Protein AF-A0A3R9VFM3-F1 (afdb_monomer_lite)

Sequence (298 aa):
MLRTRRTLRTATYTFAGTVAAAASLAAGPASAAEPLPSHWCYVNGVEARPGQEVRGTAGNDTIVCENDVENAIIWGGGGDDNIRVKGMLIDSQVLGGEGNDTLQVNNLAPRNGNASVRGGAGNDTIITALVMGTADHGATVYGDHGDDMITTGSVLGEPGEYQRGGGQVFGNDGKDTIRTGNVDLGGRILGGSEHDIIEPKSVGAESAGIVQGGPGNDTVRGQNDSLLVIGPGYAQVDGGLGTNACKLRHFSTGERVRSSVANCALPPATTPSTTTPPAAAQPPAAQPAEPAAPPAEN

Foldseek 3Di:
DDDDDDDDDDDDDDDPDDDDPPPPPPPDPPPDDDPFWDWFKDKQNHTADGHQEAEADQEEIEMETPEETENHEYEDAHYAYEHAYPYEDELYEYEDEHYAYEAHHEEHHYDPEEYEYEDYAEAYEHEYAYFFKEQDYGREYEPAHEAYEAEYEEFEYAHHPPNHIGGEYEDAHYAYEHEYEEFENRGEYEDHAEEYEHAYQEAHQPAGGEYEDEHYAYEAAHPPRHAYEYHQYQYEHEPYPDNYAYRYDYPDDPPDDNYDYYNHDYDPPPPPPPPPPPPDPDDDDDDDDDDDDDDDDD

pLDDT: mean 83.3, std 20.65, range [33.31, 98.94]

Secondary structure (DSSP, 8-state):
-------------------------------PPPPP-B--EEETTEEPPSSSEEE--SS--EEEE-S-EES-EEEEEESS-EEEE-S-EES-EEEEEES--EEEEEEE--SSS-EEEEEEES--EEEEEEEE--SSSEEEEEEEESS-EEEEEEEE----TTS--EEEEEEEES--EEEEEEEETTEEEEEEEB--EEEEEEESSSSEEEEEEEEB--EEEBTTTBPEEE-SSEEEEEEEES--EEEEEE---TT----EEES-BPPP------------PPPPPPPPPPPPPPPPP-

Radius of gyration: 38.19 Å; chains: 1; bounding box: 123×122×130 Å

Structure (mmCIF, N/CA/C/O backbone):
data_AF-A0A3R9VFM3-F1
#
_entry.id   AF-A0A3R9VFM3-F1
#
loop_
_atom_site.group_PDB
_atom_site.id
_atom_site.type_symbol
_atom_site.label_atom_id
_atom_site.label_alt_id
_atom_site.label_comp_id
_atom_site.label_asym_id
_atom_site.label_entity_id
_atom_site.label_seq_id
_atom_site.pdbx_PDB_ins_code
_atom_site.Cartn_x
_atom_site.Cartn_y
_atom_site.Cartn_z
_atom_site.occupancy
_atom_site.B_iso_or_equiv
_atom_site.auth_seq_id
_atom_site.auth_comp_id
_atom_site.auth_asym_id
_atom_site.auth_atom_id
_atom_site.pdbx_PDB_model_num
ATOM 1 N N . MET A 1 1 ? 96.697 54.828 -49.082 1.00 37.06 1 MET A N 1
ATOM 2 C CA . MET A 1 1 ? 96.458 56.193 -48.566 1.00 37.06 1 MET A CA 1
ATOM 3 C C . MET A 1 1 ? 95.273 56.164 -47.615 1.00 37.06 1 MET A C 1
ATOM 5 O O . MET A 1 1 ? 94.299 55.500 -47.915 1.00 37.06 1 MET A O 1
ATOM 9 N N . LEU A 1 2 ? 95.414 56.899 -46.511 1.00 37.97 2 LEU A N 1
ATOM 10 C CA . LEU A 1 2 ? 94.382 57.486 -45.646 1.00 37.97 2 LEU A CA 1
ATOM 11 C C . LEU A 1 2 ? 93.350 56.608 -44.906 1.00 37.97 2 LEU A C 1
ATOM 13 O O . LEU A 1 2 ? 92.437 56.016 -45.464 1.00 37.97 2 LEU A O 1
ATOM 17 N N . ARG A 1 3 ? 93.481 56.711 -43.576 1.00 43.59 3 ARG A N 1
ATOM 18 C CA . ARG A 1 3 ? 92.468 56.574 -42.524 1.00 43.59 3 ARG A CA 1
ATOM 19 C C . ARG A 1 3 ? 91.146 57.276 -42.861 1.00 43.59 3 ARG A C 1
ATOM 21 O O . ARG A 1 3 ? 91.176 58.439 -43.257 1.00 43.59 3 ARG A O 1
ATOM 28 N N . THR A 1 4 ? 90.048 56.707 -42.363 1.00 44.03 4 THR A N 1
ATOM 29 C CA . THR A 1 4 ? 88.951 57.514 -41.805 1.00 44.03 4 THR A CA 1
ATOM 30 C C . THR A 1 4 ? 88.340 56.840 -40.578 1.00 44.03 4 THR A C 1
ATOM 32 O O . THR A 1 4 ? 88.202 55.625 -40.498 1.00 44.03 4 THR A O 1
ATOM 35 N N . ARG A 1 5 ? 88.093 57.677 -39.568 1.00 47.41 5 ARG A N 1
ATOM 36 C CA . ARG A 1 5 ? 87.633 57.372 -38.208 1.00 47.41 5 ARG A CA 1
ATOM 37 C C . ARG A 1 5 ? 86.096 57.326 -38.125 1.00 47.41 5 ARG A C 1
ATOM 39 O O . ARG A 1 5 ? 85.445 57.933 -38.966 1.00 47.41 5 ARG A O 1
ATOM 46 N N . ARG A 1 6 ? 85.626 56.865 -36.947 1.00 44.31 6 ARG A N 1
ATOM 47 C CA . ARG A 1 6 ? 84.326 57.124 -36.266 1.00 44.31 6 ARG A CA 1
ATOM 48 C C . ARG A 1 6 ? 83.173 56.232 -36.763 1.00 44.31 6 ARG A C 1
ATOM 50 O O . ARG A 1 6 ? 83.078 55.977 -37.946 1.00 44.31 6 ARG A O 1
ATOM 57 N N . THR A 1 7 ? 82.285 55.681 -35.929 1.00 42.25 7 THR A N 1
ATOM 58 C CA . THR A 1 7 ? 81.788 56.099 -34.602 1.00 42.25 7 THR A CA 1
ATOM 59 C C . THR A 1 7 ? 81.018 54.931 -33.963 1.00 42.25 7 THR A C 1
ATOM 61 O O . THR A 1 7 ? 80.241 54.282 -34.652 1.00 42.25 7 THR A O 1
ATOM 64 N N . LEU A 1 8 ? 81.175 54.703 -32.655 1.00 45.28 8 LEU A N 1
ATOM 65 C CA . LEU A 1 8 ? 80.257 53.890 -31.843 1.00 45.28 8 LEU A CA 1
ATOM 66 C C . LEU A 1 8 ? 79.057 54.748 -31.426 1.00 45.28 8 LEU A C 1
ATOM 68 O O . LEU A 1 8 ? 79.278 55.782 -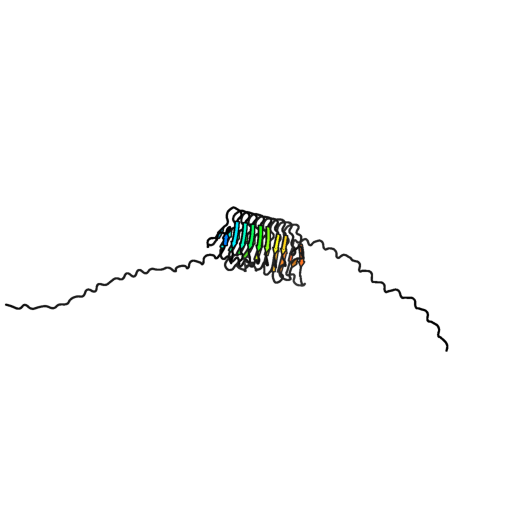30.796 1.00 45.28 8 LEU A O 1
ATOM 72 N N . ARG A 1 9 ? 77.824 54.291 -31.691 1.00 40.72 9 ARG A N 1
ATOM 73 C CA . ARG A 1 9 ? 76.622 54.631 -30.908 1.00 40.72 9 ARG A CA 1
ATOM 74 C C . ARG A 1 9 ? 75.605 53.479 -30.932 1.00 40.72 9 ARG A C 1
ATOM 76 O O . ARG A 1 9 ? 75.034 53.172 -31.967 1.00 40.72 9 ARG A O 1
ATOM 83 N N . THR A 1 10 ? 75.457 52.877 -29.754 1.00 40.94 10 THR A N 1
ATOM 84 C CA . THR A 1 10 ? 74.213 52.450 -29.091 1.00 40.94 10 THR A CA 1
ATOM 85 C C . THR A 1 10 ? 73.191 51.656 -29.915 1.00 40.94 10 THR A C 1
ATOM 87 O O . THR A 1 10 ? 72.343 52.226 -30.592 1.00 40.94 10 THR A O 1
ATOM 90 N N . ALA A 1 11 ? 73.213 50.329 -29.760 1.00 43.50 11 ALA A N 1
ATOM 91 C CA . ALA A 1 11 ? 72.102 49.464 -30.137 1.00 43.50 11 ALA A CA 1
ATOM 92 C C . ALA A 1 11 ? 70.983 49.583 -29.088 1.00 43.50 11 ALA A C 1
ATOM 94 O O . ALA A 1 11 ? 71.127 49.149 -27.945 1.00 43.50 11 ALA A O 1
ATOM 95 N N . THR A 1 12 ? 69.878 50.206 -29.477 1.00 42.00 12 THR A N 1
ATOM 96 C CA . THR A 1 12 ? 68.589 50.140 -28.790 1.00 42.00 12 THR A CA 1
ATOM 97 C C . THR A 1 12 ? 68.022 48.730 -28.945 1.00 42.00 12 THR A C 1
ATOM 99 O O . THR A 1 12 ? 67.597 48.346 -30.031 1.00 42.00 12 THR A O 1
ATOM 102 N N . TYR A 1 13 ? 68.008 47.950 -27.864 1.00 43.53 13 TYR A N 1
ATOM 103 C CA . TYR A 1 13 ? 67.235 46.711 -27.805 1.00 43.53 13 TYR A CA 1
ATOM 104 C C . TYR A 1 13 ? 65.764 47.065 -27.577 1.00 43.53 13 TYR A C 1
ATOM 106 O O . TYR A 1 13 ? 65.368 47.490 -26.493 1.00 43.53 13 TYR A O 1
ATOM 114 N N . THR A 1 14 ? 64.953 46.917 -28.619 1.00 45.22 14 THR A N 1
ATOM 115 C CA . THR A 1 14 ? 63.494 46.921 -28.523 1.00 45.22 14 THR A CA 1
ATOM 116 C C . THR A 1 14 ? 63.049 45.676 -27.760 1.00 45.22 14 THR A C 1
ATOM 118 O O . THR A 1 14 ? 63.140 44.564 -28.279 1.00 45.22 14 THR A O 1
ATOM 121 N N . PHE A 1 15 ? 62.574 45.852 -26.525 1.00 42.09 15 PHE A N 1
ATOM 122 C CA . PHE A 1 15 ? 61.827 44.824 -25.802 1.00 42.09 15 PHE A CA 1
ATOM 123 C C . PHE A 1 15 ? 60.514 44.575 -26.553 1.00 42.09 15 PHE A C 1
ATOM 125 O O . PHE A 1 15 ? 59.616 45.417 -26.546 1.00 42.09 15 PHE A O 1
ATOM 132 N N . ALA A 1 16 ? 60.408 43.433 -27.229 1.00 46.03 16 ALA A N 1
ATOM 133 C CA . ALA A 1 16 ? 59.137 42.949 -27.745 1.00 46.03 16 ALA A CA 1
ATOM 134 C C . ALA A 1 16 ? 58.292 42.504 -26.541 1.00 46.03 16 ALA A C 1
ATOM 136 O O . ALA A 1 16 ? 58.531 41.447 -25.962 1.00 46.03 16 ALA A O 1
ATOM 137 N N . GLY A 1 17 ? 57.357 43.354 -26.116 1.00 43.47 17 GLY A N 1
ATOM 138 C CA . GLY A 1 17 ? 56.385 43.018 -25.082 1.00 43.47 17 GLY A CA 1
ATOM 139 C C . GLY A 1 17 ? 55.436 41.942 -25.596 1.00 43.47 17 GLY A C 1
ATOM 140 O O . GLY A 1 17 ? 54.566 42.214 -26.420 1.00 43.47 17 GLY A O 1
ATOM 141 N N . THR A 1 18 ? 55.607 40.714 -25.122 1.00 49.72 18 THR A N 1
ATOM 142 C CA . THR A 1 18 ? 54.637 39.636 -25.295 1.00 49.72 18 THR A CA 1
ATOM 143 C C . THR A 1 18 ? 53.414 39.929 -24.429 1.00 49.72 18 THR A C 1
ATOM 145 O O . THR A 1 18 ? 53.448 39.806 -23.207 1.00 49.72 18 THR A O 1
ATOM 148 N N . VAL A 1 19 ? 52.310 40.327 -25.060 1.00 47.81 19 VAL A N 1
ATOM 149 C CA . VAL A 1 19 ? 51.000 40.374 -24.403 1.00 47.81 19 VAL A CA 1
ATOM 150 C C . VAL A 1 19 ? 50.485 38.940 -24.312 1.00 47.81 19 VAL A C 1
ATOM 152 O O . VAL A 1 19 ? 49.982 38.385 -25.286 1.00 47.81 19 VAL A O 1
ATOM 155 N N . ALA A 1 20 ? 50.644 38.315 -23.147 1.00 46.59 20 ALA A N 1
ATOM 156 C CA . ALA A 1 20 ? 49.961 37.069 -22.831 1.00 46.59 20 ALA A CA 1
ATOM 157 C C . ALA A 1 20 ? 48.492 37.391 -22.520 1.00 46.59 20 ALA A C 1
ATOM 159 O O . ALA A 1 20 ? 48.163 37.845 -21.425 1.00 46.59 20 ALA A O 1
ATOM 160 N N . ALA A 1 21 ? 47.604 37.188 -23.493 1.00 46.06 21 ALA A N 1
ATOM 161 C CA . ALA A 1 21 ? 46.169 37.174 -23.243 1.00 46.06 21 ALA A CA 1
ATOM 162 C C . ALA A 1 21 ? 45.833 35.908 -22.439 1.00 46.06 21 ALA A C 1
ATOM 164 O O . ALA A 1 21 ? 45.688 34.822 -22.997 1.00 46.06 21 ALA A O 1
ATOM 165 N N . ALA A 1 22 ? 45.762 36.035 -21.115 1.00 52.53 22 ALA A N 1
ATOM 166 C CA . ALA A 1 22 ? 45.227 34.987 -20.261 1.00 52.53 22 ALA A CA 1
ATOM 167 C C . ALA A 1 22 ? 43.710 34.913 -20.489 1.00 52.53 22 ALA A C 1
ATOM 169 O O . ALA A 1 22 ? 42.956 35.740 -19.981 1.00 52.53 22 ALA A O 1
ATOM 170 N N . ALA A 1 23 ? 43.263 33.939 -21.282 1.00 49.31 23 ALA A N 1
ATOM 171 C CA . ALA A 1 23 ? 41.862 33.556 -21.316 1.00 49.31 23 ALA A CA 1
ATOM 172 C C . ALA A 1 23 ? 41.530 32.897 -19.971 1.00 49.31 23 ALA A C 1
ATOM 174 O O . ALA A 1 23 ? 41.856 31.735 -19.732 1.00 49.31 23 ALA A O 1
ATOM 175 N N . SER A 1 24 ? 40.925 33.657 -19.063 1.00 56.53 24 SER A N 1
ATOM 176 C CA . SER A 1 24 ? 40.296 33.113 -17.867 1.00 56.53 24 SER A CA 1
ATOM 177 C C . SER A 1 24 ? 39.100 32.266 -18.302 1.00 56.53 24 SER A C 1
ATOM 179 O O . SER A 1 24 ? 38.004 32.769 -18.538 1.00 56.53 24 SER A O 1
ATOM 181 N N . LEU A 1 25 ? 39.320 30.957 -18.430 1.00 52.72 25 LEU A N 1
ATOM 182 C CA . LEU A 1 25 ? 38.247 29.972 -18.439 1.00 52.72 25 LEU A CA 1
ATOM 183 C C . LEU A 1 25 ? 37.566 30.049 -17.070 1.00 52.72 25 LEU A C 1
ATOM 185 O O . LEU A 1 25 ? 38.037 29.468 -16.095 1.00 52.72 25 LEU A O 1
ATOM 189 N N . ALA A 1 26 ? 36.475 30.808 -16.986 1.00 55.78 26 ALA A N 1
ATOM 190 C CA . ALA A 1 26 ? 35.534 30.691 -15.889 1.00 55.78 26 ALA A CA 1
ATOM 191 C C . ALA A 1 26 ? 34.856 29.322 -16.021 1.00 55.78 26 ALA A C 1
ATOM 193 O O . ALA A 1 26 ? 33.794 29.191 -16.625 1.00 55.78 26 ALA A O 1
ATOM 194 N N . ALA A 1 27 ? 35.505 28.279 -15.502 1.00 57.69 27 ALA A N 1
ATOM 195 C CA . ALA A 1 27 ? 34.804 27.061 -15.152 1.00 57.69 27 ALA A CA 1
ATOM 196 C C . ALA A 1 27 ? 33.827 27.457 -14.040 1.00 57.69 27 ALA A C 1
ATOM 198 O O . ALA A 1 27 ? 34.227 27.653 -12.892 1.00 57.69 27 ALA A O 1
ATOM 199 N N . GLY A 1 28 ? 32.556 27.665 -14.398 1.00 60.19 28 GLY A N 1
ATOM 200 C CA . GLY A 1 28 ? 31.488 27.675 -13.404 1.00 60.19 28 GLY A CA 1
ATOM 201 C C . GLY A 1 28 ? 31.581 26.392 -12.572 1.00 60.19 28 GLY A C 1
ATOM 202 O O . GLY A 1 28 ? 32.148 25.407 -13.060 1.00 60.19 28 GLY A O 1
ATOM 203 N N . PRO A 1 29 ? 31.086 26.383 -11.323 1.00 56.69 29 PRO A N 1
ATOM 204 C CA . PRO A 1 29 ? 31.086 25.161 -10.533 1.00 56.69 29 PRO A CA 1
ATOM 205 C C . PRO A 1 29 ? 30.444 24.060 -11.378 1.00 56.69 29 PRO A C 1
ATOM 207 O O . PRO A 1 29 ? 29.296 24.186 -11.804 1.00 56.69 29 PRO A O 1
ATOM 210 N N . ALA A 1 30 ? 31.218 23.021 -11.689 1.00 55.56 30 ALA A N 1
ATOM 211 C CA . ALA A 1 30 ? 30.664 21.811 -12.254 1.00 55.56 30 ALA A CA 1
ATOM 212 C C . ALA A 1 30 ? 29.749 21.259 -11.166 1.00 55.56 30 ALA A C 1
ATOM 214 O O . ALA A 1 30 ? 30.235 20.758 -10.150 1.00 55.56 30 ALA A O 1
ATOM 215 N N . SER A 1 31 ? 28.438 21.433 -11.329 1.00 59.16 31 SER A N 1
ATOM 216 C CA . SER A 1 31 ? 27.474 20.695 -10.530 1.00 59.16 31 SER A CA 1
ATOM 217 C C . SER A 1 31 ? 27.842 19.227 -10.690 1.00 59.16 31 SER A C 1
ATOM 219 O O . SER A 1 31 ? 27.833 18.710 -11.809 1.00 59.16 31 SER A O 1
ATOM 221 N N . ALA A 1 32 ? 28.266 18.584 -9.600 1.00 55.97 32 ALA A N 1
ATOM 222 C CA . ALA A 1 32 ? 28.403 17.140 -9.591 1.00 55.97 32 ALA A CA 1
ATOM 223 C C . ALA A 1 32 ? 27.064 16.581 -10.081 1.00 55.97 32 ALA A C 1
ATOM 225 O O . ALA A 1 32 ? 26.019 17.007 -9.586 1.00 55.97 32 ALA A O 1
ATOM 226 N N . ALA A 1 33 ? 27.090 15.718 -11.100 1.00 56.94 33 ALA A N 1
ATOM 227 C CA . ALA A 1 33 ? 25.887 15.012 -11.510 1.00 56.94 33 ALA A CA 1
ATOM 228 C C . ALA A 1 33 ? 25.309 14.352 -10.255 1.00 56.94 33 ALA A C 1
ATOM 230 O O . ALA A 1 33 ? 26.054 13.694 -9.521 1.00 56.94 33 ALA A O 1
ATOM 231 N N . GLU A 1 34 ? 24.030 14.596 -9.973 1.00 60.22 34 GLU A N 1
ATOM 232 C CA . GLU A 1 34 ? 23.364 13.930 -8.859 1.00 60.22 34 GLU A CA 1
ATOM 233 C C . GLU A 1 34 ? 23.569 12.415 -9.015 1.00 60.22 34 GLU A C 1
ATOM 235 O O . GLU A 1 34 ? 23.528 11.915 -10.149 1.00 60.22 34 GLU A O 1
ATOM 240 N N . PRO A 1 35 ? 23.880 11.685 -7.926 1.00 59.59 35 PRO A N 1
ATOM 241 C CA . PRO A 1 35 ? 24.031 10.242 -8.006 1.00 59.59 35 PRO A CA 1
ATOM 242 C C . PRO A 1 35 ? 22.756 9.670 -8.627 1.00 59.59 35 PRO A C 1
ATOM 244 O O . PRO A 1 35 ? 21.653 9.957 -8.164 1.00 59.59 35 PRO A O 1
ATOM 247 N N . LEU A 1 36 ? 22.912 8.922 -9.723 1.00 62.44 36 LEU A N 1
ATOM 248 C CA . LEU A 1 36 ? 21.775 8.305 -10.398 1.00 62.44 36 LEU A CA 1
ATOM 249 C C . LEU A 1 36 ? 21.015 7.436 -9.388 1.00 62.44 36 LEU A C 1
ATOM 251 O O . LEU A 1 36 ? 21.671 6.759 -8.587 1.00 62.44 36 LEU A O 1
ATOM 255 N N . PRO A 1 37 ? 19.672 7.421 -9.439 1.00 72.44 37 PRO A N 1
ATOM 256 C CA . PRO A 1 37 ? 18.875 6.481 -8.669 1.00 72.44 37 PRO A CA 1
ATOM 257 C C . PRO A 1 37 ? 19.443 5.077 -8.768 1.00 72.44 37 PRO A C 1
ATOM 259 O O . PRO A 1 37 ? 19.831 4.627 -9.853 1.00 72.44 37 PRO A O 1
ATOM 262 N N . SER A 1 38 ? 19.545 4.419 -7.620 1.00 84.44 38 SER A N 1
ATOM 263 C CA . SER A 1 38 ? 20.171 3.112 -7.551 1.00 84.44 38 SER A CA 1
ATOM 264 C C . SER A 1 38 ? 19.090 2.049 -7.557 1.00 84.44 38 SER A C 1
ATOM 266 O O . SER A 1 38 ? 18.172 2.054 -6.743 1.00 84.44 38 SER A O 1
ATOM 268 N N . HIS A 1 39 ? 19.175 1.153 -8.529 1.00 92.62 39 HIS A N 1
ATOM 269 C CA . HIS A 1 39 ? 18.391 -0.066 -8.564 1.00 92.62 39 HIS A CA 1
ATOM 270 C C . HIS A 1 39 ? 19.175 -1.125 -9.331 1.00 92.62 39 HIS A C 1
ATOM 272 O O . HIS A 1 39 ? 20.012 -0.808 -10.180 1.00 92.62 39 HIS A O 1
ATOM 278 N N . TRP A 1 40 ? 18.918 -2.388 -9.008 1.00 95.00 40 TRP A N 1
ATOM 279 C CA . TRP A 1 40 ? 19.374 -3.514 -9.812 1.00 95.00 40 TRP A CA 1
ATOM 280 C C . TRP A 1 40 ? 18.182 -4.408 -10.103 1.00 95.00 40 TRP A C 1
ATOM 282 O O . TRP A 1 40 ? 17.897 -5.346 -9.354 1.00 95.00 40 TRP A O 1
ATOM 292 N N . CYS A 1 41 ? 17.450 -4.043 -11.152 1.00 97.00 41 CYS A N 1
ATOM 293 C CA . CYS A 1 41 ? 16.208 -4.696 -11.527 1.00 97.00 41 CYS A CA 1
ATOM 294 C C . CYS A 1 41 ? 16.317 -5.422 -12.867 1.00 97.00 41 CYS A C 1
ATOM 296 O O . CYS A 1 41 ? 17.104 -5.053 -13.736 1.00 97.00 41 CYS A O 1
ATOM 298 N N . TYR A 1 42 ? 15.476 -6.432 -13.041 1.00 98.00 42 TYR A N 1
ATOM 299 C CA . TYR A 1 42 ? 15.289 -7.179 -14.275 1.00 98.00 42 TYR A CA 1
ATOM 300 C C . TYR A 1 42 ? 13.814 -7.133 -14.648 1.00 98.00 42 TYR A C 1
ATOM 302 O O . TYR A 1 42 ? 12.973 -7.375 -13.788 1.00 98.00 42 TYR A O 1
ATOM 310 N N . VAL A 1 43 ? 13.511 -6.871 -15.916 1.00 98.38 43 VAL A N 1
ATOM 311 C CA . VAL A 1 43 ? 12.165 -6.957 -16.493 1.00 98.38 43 VAL A CA 1
ATOM 312 C C . VAL A 1 43 ? 12.163 -8.150 -17.439 1.00 98.38 43 VAL A C 1
ATOM 314 O O . VAL A 1 43 ? 12.944 -8.195 -18.390 1.00 98.38 43 VAL A O 1
ATOM 317 N N . ASN A 1 44 ? 11.351 -9.163 -17.144 1.00 98.00 44 ASN A N 1
ATOM 318 C CA . ASN A 1 44 ? 11.281 -10.423 -17.895 1.00 98.00 44 ASN A CA 1
ATOM 319 C C . ASN A 1 44 ? 12.652 -11.093 -18.100 1.00 98.00 44 ASN A C 1
ATOM 321 O O . ASN A 1 44 ? 12.962 -11.624 -19.166 1.00 98.00 44 ASN A O 1
ATOM 325 N N . GLY A 1 45 ? 13.503 -11.036 -17.071 1.00 97.25 45 GLY A N 1
ATOM 326 C CA . GLY A 1 45 ? 14.853 -11.607 -17.088 1.00 97.25 45 GLY A CA 1
ATOM 327 C C . GLY A 1 45 ? 15.906 -10.770 -17.822 1.00 97.25 45 GLY A C 1
ATOM 328 O O . GLY A 1 45 ? 17.071 -11.165 -17.854 1.00 97.25 45 GLY A O 1
ATOM 329 N N . VAL A 1 46 ? 15.539 -9.613 -18.379 1.00 97.56 46 VAL A N 1
ATOM 330 C CA . VAL A 1 46 ? 16.476 -8.664 -18.991 1.00 97.56 46 VAL A CA 1
ATOM 331 C C . VAL A 1 46 ? 16.781 -7.552 -17.999 1.00 97.56 46 VAL A C 1
ATOM 333 O O . VAL A 1 46 ? 15.869 -6.947 -17.448 1.00 97.56 46 VAL A O 1
ATOM 336 N N . GLU A 1 47 ? 18.063 -7.274 -17.771 1.00 96.69 47 GLU A N 1
ATOM 337 C CA . GLU A 1 47 ? 18.485 -6.208 -16.861 1.00 96.69 47 GLU A CA 1
ATOM 338 C C . GLU A 1 47 ? 17.929 -4.848 -17.313 1.00 96.69 47 GLU A C 1
ATOM 340 O O . GLU A 1 47 ? 18.097 -4.426 -18.465 1.00 96.69 47 GLU A O 1
ATOM 345 N N . ALA A 1 48 ? 17.243 -4.171 -16.395 1.00 95.12 48 ALA A N 1
ATOM 346 C CA . ALA A 1 48 ? 16.716 -2.838 -16.604 1.00 95.12 48 ALA A CA 1
ATOM 347 C C . ALA A 1 48 ? 17.869 -1.834 -16.677 1.00 95.12 48 ALA A 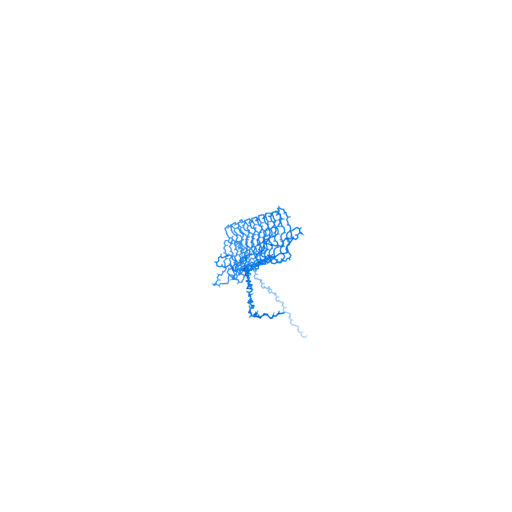C 1
ATOM 349 O O . ALA A 1 48 ? 18.878 -1.943 -15.980 1.00 95.12 48 ALA A O 1
ATOM 350 N N . ARG A 1 49 ? 17.717 -0.812 -17.519 1.00 89.25 49 ARG A N 1
ATOM 351 C CA . ARG A 1 49 ? 18.734 0.237 -17.620 1.00 89.25 49 ARG A CA 1
ATOM 352 C C . ARG A 1 49 ? 18.798 1.022 -16.302 1.00 89.25 49 ARG A C 1
ATOM 354 O O . ARG A 1 49 ? 17.740 1.356 -15.770 1.00 89.25 49 ARG A O 1
ATOM 361 N N . PRO A 1 50 ? 19.997 1.388 -15.816 1.00 85.88 50 PRO A N 1
ATOM 362 C CA . PRO A 1 50 ? 20.120 2.316 -14.698 1.00 85.88 50 PRO A CA 1
ATOM 363 C C . PRO A 1 50 ? 19.381 3.625 -14.994 1.00 85.88 50 PRO A C 1
ATOM 365 O O . PRO A 1 50 ? 19.453 4.143 -16.112 1.00 85.88 50 PRO A O 1
ATOM 368 N N . GLY A 1 51 ? 18.678 4.167 -14.003 1.00 87.81 51 GLY A N 1
ATOM 369 C CA . GLY A 1 51 ? 17.882 5.380 -14.167 1.00 87.81 51 GLY A CA 1
ATOM 370 C C . GLY A 1 51 ? 16.775 5.493 -13.129 1.00 87.81 51 GLY A C 1
ATOM 371 O O . GLY A 1 51 ? 16.648 4.647 -12.254 1.00 87.81 51 GLY A O 1
ATOM 372 N N . GLN A 1 52 ? 15.958 6.537 -13.245 1.00 91.12 52 GLN A N 1
ATOM 373 C CA . GLN A 1 52 ? 14.886 6.804 -12.280 1.00 91.12 52 GLN A CA 1
ATOM 374 C C . GLN A 1 52 ? 13.653 5.919 -12.480 1.00 91.12 52 GLN A C 1
ATOM 376 O O . GLN A 1 52 ? 12.687 6.054 -11.737 1.00 91.12 52 GLN A O 1
ATOM 381 N N . GLU A 1 53 ? 13.646 5.059 -13.499 1.00 94.38 53 GLU A N 1
ATOM 382 C CA . GLU A 1 53 ? 12.457 4.309 -13.862 1.00 94.38 53 GLU A CA 1
ATOM 383 C C . GLU A 1 53 ? 12.769 2.912 -14.401 1.00 94.38 53 GLU A C 1
ATOM 385 O O . GLU A 1 53 ? 13.639 2.736 -15.257 1.00 94.38 53 GLU A O 1
ATOM 390 N N . VAL A 1 54 ? 12.010 1.934 -13.914 1.00 97.38 54 VAL A N 1
ATOM 391 C CA . VAL A 1 54 ? 11.940 0.559 -14.407 1.00 97.38 54 VAL A CA 1
ATOM 392 C C . VAL A 1 54 ? 10.503 0.327 -14.849 1.00 97.38 54 VAL A C 1
ATOM 394 O O . VAL A 1 54 ? 9.603 0.347 -14.017 1.00 97.38 54 VAL A O 1
ATOM 397 N N . ARG A 1 55 ? 10.283 0.137 -16.152 1.00 97.06 55 ARG A N 1
ATOM 398 C CA . ARG A 1 55 ? 8.948 -0.080 -16.724 1.00 97.06 55 ARG A CA 1
ATOM 399 C C . ARG A 1 55 ? 8.824 -1.479 -17.304 1.00 97.06 55 ARG A C 1
ATOM 401 O O . ARG A 1 55 ? 9.726 -1.905 -18.033 1.00 97.06 55 ARG A O 1
ATOM 408 N N . GLY A 1 56 ? 7.701 -2.131 -17.035 1.00 97.50 56 GLY A N 1
ATOM 409 C CA . GLY A 1 56 ? 7.197 -3.219 -17.854 1.00 97.50 56 GLY A CA 1
ATOM 410 C C . GLY A 1 56 ? 6.563 -2.704 -19.148 1.00 97.50 56 GLY A C 1
ATOM 411 O O . GLY A 1 56 ? 6.937 -1.666 -19.711 1.00 97.50 56 GLY A O 1
ATOM 412 N N . THR A 1 57 ? 5.638 -3.487 -19.662 1.00 97.19 57 THR A N 1
ATOM 413 C CA . THR A 1 57 ? 4.992 -3.391 -20.958 1.00 97.19 57 THR A CA 1
ATOM 414 C C . THR A 1 57 ? 3.481 -3.229 -20.763 1.00 97.19 57 THR A C 1
ATOM 416 O O . THR A 1 57 ? 3.030 -2.644 -19.787 1.00 97.19 57 THR A O 1
ATOM 419 N N . ALA A 1 58 ? 2.688 -3.616 -21.762 1.00 97.06 58 ALA A N 1
ATOM 420 C CA . ALA A 1 58 ? 1.226 -3.573 -21.689 1.00 97.06 58 ALA A CA 1
ATOM 421 C C . ALA A 1 58 ? 0.612 -4.967 -21.476 1.00 97.06 58 ALA A C 1
ATOM 423 O O . ALA A 1 58 ? -0.599 -5.124 -21.621 1.00 97.06 58 ALA A O 1
ATOM 424 N N . GLY A 1 59 ? 1.440 -5.986 -21.254 1.00 98.12 59 GLY A N 1
ATOM 425 C CA . GLY A 1 59 ? 0.987 -7.316 -20.874 1.00 98.12 59 GLY A CA 1
ATOM 426 C C . GLY A 1 59 ? 1.826 -7.835 -19.719 1.00 98.12 59 GLY A C 1
ATOM 427 O O . GLY A 1 59 ? 2.827 -7.235 -19.384 1.00 98.12 59 GLY A O 1
ATOM 428 N N . ASN A 1 60 ? 1.446 -8.991 -19.189 1.00 98.75 60 ASN A N 1
ATOM 429 C CA . ASN A 1 60 ? 1.973 -9.536 -17.942 1.00 98.75 60 ASN A CA 1
ATOM 430 C C . ASN A 1 60 ? 3.510 -9.615 -17.907 1.00 98.75 60 ASN A C 1
ATOM 432 O O . ASN A 1 60 ? 4.128 -10.393 -18.647 1.00 98.75 60 ASN A O 1
ATOM 436 N N . ASP A 1 61 ? 4.106 -8.873 -16.985 1.00 98.81 61 ASP A N 1
ATOM 437 C CA . ASP A 1 61 ? 5.537 -8.759 -16.782 1.00 98.81 61 ASP A CA 1
ATOM 438 C C . ASP A 1 61 ? 5.979 -9.359 -15.443 1.00 98.81 61 ASP A C 1
ATOM 440 O O . ASP A 1 61 ? 5.245 -9.479 -14.465 1.00 98.81 61 ASP A O 1
ATOM 444 N N . THR A 1 62 ? 7.245 -9.758 -15.377 1.00 98.75 62 THR A N 1
ATOM 445 C CA . THR A 1 62 ? 7.921 -10.102 -14.124 1.00 98.75 62 THR A CA 1
ATOM 446 C C . THR A 1 62 ? 9.067 -9.132 -13.900 1.00 98.75 62 THR A C 1
ATOM 448 O O . THR A 1 62 ? 10.060 -9.158 -14.634 1.00 98.75 62 THR A O 1
ATOM 451 N N . ILE A 1 63 ? 8.955 -8.302 -12.864 1.00 98.69 63 ILE A N 1
ATOM 452 C CA . ILE A 1 63 ? 9.962 -7.312 -12.486 1.00 98.69 63 ILE A CA 1
ATOM 453 C C . ILE A 1 63 ? 10.600 -7.725 -11.161 1.00 98.69 63 ILE A C 1
ATOM 455 O O . ILE A 1 63 ? 9.930 -7.815 -10.137 1.00 98.69 63 ILE A O 1
ATOM 459 N N . VAL A 1 64 ? 11.912 -7.962 -11.150 1.00 98.44 64 VAL A N 1
ATOM 460 C CA . VAL A 1 64 ? 12.641 -8.361 -9.934 1.00 98.44 64 VAL A CA 1
ATOM 461 C C . VAL A 1 64 ? 13.799 -7.416 -9.679 1.00 98.44 64 VAL A C 1
ATOM 463 O O . VAL A 1 64 ? 14.705 -7.332 -10.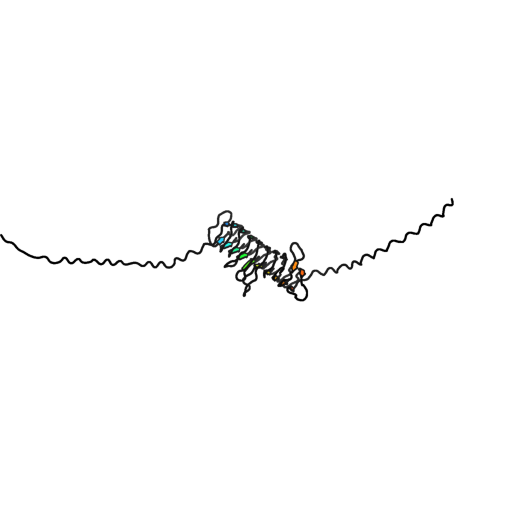500 1.00 98.44 64 VAL A O 1
ATOM 466 N N . CYS A 1 65 ? 13.802 -6.766 -8.518 1.00 97.50 65 CYS A N 1
ATOM 467 C CA . CYS A 1 65 ? 14.908 -5.955 -8.025 1.00 97.50 65 CYS A CA 1
ATOM 468 C C . CYS A 1 65 ? 15.668 -6.711 -6.930 1.00 97.50 65 CYS A C 1
ATOM 470 O O . CYS A 1 65 ? 15.105 -7.062 -5.888 1.00 97.50 65 CYS A O 1
ATOM 472 N N . GLU A 1 66 ? 16.948 -6.994 -7.182 1.00 95.88 66 GLU A N 1
ATOM 473 C CA . GLU A 1 66 ? 17.780 -7.853 -6.329 1.00 95.88 66 GLU A CA 1
ATOM 474 C C . GLU A 1 66 ? 18.294 -7.147 -5.065 1.00 95.88 66 GLU A C 1
ATOM 476 O O . GLU A 1 66 ? 18.525 -7.801 -4.050 1.00 95.88 66 GLU A O 1
ATOM 481 N N . 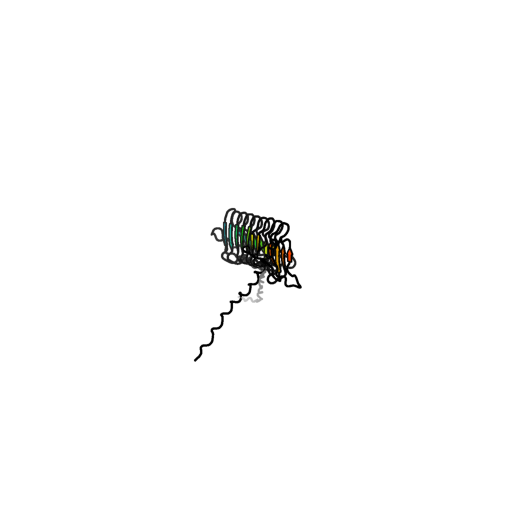ASN A 1 67 ? 18.414 -5.819 -5.112 1.00 93.94 67 ASN A N 1
ATOM 482 C CA . ASN A 1 67 ? 18.959 -4.976 -4.047 1.00 93.94 67 ASN A CA 1
ATOM 483 C C . ASN A 1 67 ? 17.967 -3.881 -3.625 1.00 93.94 67 ASN A C 1
ATOM 485 O O . ASN A 1 67 ? 16.809 -3.874 -4.050 1.00 93.94 67 ASN A O 1
ATOM 489 N N . ASP A 1 68 ? 18.436 -2.970 -2.770 1.00 95.44 68 ASP A N 1
ATOM 490 C CA . ASP A 1 68 ? 17.734 -1.734 -2.435 1.00 95.44 68 ASP A CA 1
ATOM 491 C C . ASP A 1 68 ? 17.442 -0.916 -3.703 1.00 95.44 68 ASP A C 1
ATOM 493 O O . ASP A 1 68 ? 18.220 -0.914 -4.663 1.00 95.44 68 ASP A O 1
ATOM 497 N N . VAL A 1 69 ? 16.298 -0.239 -3.685 1.00 96.50 69 VAL A N 1
ATOM 498 C CA . VAL A 1 69 ? 15.833 0.664 -4.737 1.00 96.50 69 VAL A CA 1
ATOM 499 C C . VAL A 1 69 ? 15.726 2.050 -4.121 1.00 96.50 69 VAL A C 1
ATOM 501 O O . VAL A 1 69 ? 14.998 2.238 -3.146 1.00 96.50 69 VAL A O 1
ATOM 504 N N . GLU A 1 70 ? 16.472 3.007 -4.665 1.00 95.56 70 GLU A N 1
ATOM 505 C CA . GLU A 1 70 ? 16.580 4.363 -4.135 1.00 95.56 70 GLU A CA 1
ATOM 506 C C . GLU A 1 70 ? 16.315 5.411 -5.220 1.00 95.56 70 GLU A C 1
ATOM 508 O O . GLU A 1 70 ? 16.980 5.406 -6.256 1.00 95.56 70 GLU A O 1
ATOM 513 N N . ASN A 1 71 ? 15.388 6.339 -4.951 1.00 94.94 71 ASN A N 1
ATOM 514 C CA . ASN A 1 71 ? 14.967 7.422 -5.850 1.00 94.94 71 ASN A CA 1
ATOM 515 C C . ASN A 1 71 ? 14.457 6.965 -7.233 1.00 94.94 71 ASN A C 1
ATOM 517 O O . ASN A 1 71 ? 14.676 7.653 -8.236 1.00 94.94 71 ASN A O 1
ATOM 521 N N . ALA A 1 72 ? 13.794 5.807 -7.307 1.00 95.81 72 ALA A N 1
ATOM 522 C CA . ALA A 1 72 ? 13.299 5.239 -8.560 1.00 95.81 72 ALA A CA 1
ATOM 523 C C . ALA A 1 72 ? 11.803 4.886 -8.512 1.00 95.81 72 ALA A C 1
ATOM 525 O O . ALA A 1 72 ? 11.207 4.686 -7.453 1.00 95.81 72 ALA A O 1
ATOM 526 N N . ILE A 1 73 ? 11.199 4.799 -9.694 1.00 97.44 73 ILE A N 1
ATOM 527 C CA . ILE A 1 73 ? 9.833 4.324 -9.906 1.00 97.44 73 ILE A CA 1
ATOM 528 C C . ILE A 1 73 ? 9.908 2.973 -10.609 1.00 97.44 73 ILE A C 1
ATOM 530 O O . ILE A 1 73 ? 10.533 2.843 -11.660 1.00 97.44 73 ILE A O 1
ATOM 534 N N . ILE A 1 74 ? 9.263 1.968 -10.036 1.00 98.50 74 ILE A N 1
ATOM 535 C CA . ILE A 1 74 ? 9.051 0.669 -10.664 1.00 98.50 74 ILE A CA 1
ATOM 536 C C . ILE A 1 74 ? 7.585 0.613 -11.065 1.00 98.50 74 ILE A C 1
ATOM 538 O O . ILE A 1 74 ? 6.721 0.789 -10.212 1.00 98.50 74 ILE A O 1
ATOM 542 N N . TRP A 1 75 ? 7.310 0.397 -12.344 1.00 98.50 75 TRP A N 1
ATOM 543 C CA . TRP A 1 75 ? 5.957 0.383 -12.883 1.00 98.50 75 TRP A CA 1
ATOM 544 C C . TRP A 1 75 ? 5.747 -0.867 -13.739 1.00 98.50 75 TRP A C 1
ATOM 546 O O . TRP A 1 75 ? 6.470 -1.045 -14.720 1.00 98.50 75 TRP A O 1
ATOM 556 N N . GLY A 1 76 ? 4.792 -1.716 -13.355 1.00 98.38 76 GLY A N 1
ATOM 557 C CA . GLY A 1 76 ? 4.380 -2.902 -14.111 1.00 98.38 76 GLY A CA 1
ATOM 558 C C . GLY A 1 76 ? 3.829 -2.524 -15.481 1.00 98.38 76 GLY A C 1
ATOM 559 O O . GLY A 1 76 ? 4.430 -2.843 -16.503 1.00 98.38 76 GLY A O 1
ATOM 560 N N . GLY A 1 77 ? 2.832 -1.644 -15.494 1.00 98.19 77 GLY A N 1
ATOM 561 C CA . GLY A 1 77 ? 2.282 -1.081 -16.719 1.00 98.19 77 GLY A CA 1
ATOM 562 C C . GLY A 1 77 ? 0.844 -1.524 -16.890 1.00 98.19 77 GLY A C 1
ATOM 563 O O . GLY A 1 77 ? -0.031 -0.979 -16.223 1.00 98.19 77 GLY A O 1
ATOM 564 N N . GLY A 1 78 ? 0.594 -2.429 -17.829 1.00 97.38 78 GLY A N 1
ATOM 565 C CA . GLY A 1 78 ? -0.695 -3.103 -17.929 1.00 97.38 78 GLY A CA 1
ATOM 566 C C . GLY A 1 78 ? -0.511 -4.609 -18.054 1.00 97.38 78 GLY A C 1
ATOM 567 O O . GLY A 1 78 ? 0.521 -5.056 -18.542 1.00 97.38 78 GLY A O 1
ATOM 568 N N . GLY A 1 79 ? -1.550 -5.371 -17.728 1.00 98.56 79 GLY A N 1
ATOM 569 C CA . GLY A 1 79 ? -1.475 -6.825 -17.602 1.00 98.56 79 GLY A CA 1
ATOM 570 C C . GLY A 1 79 ? -1.319 -7.240 -16.141 1.00 98.56 79 GLY A C 1
ATOM 571 O O . GLY A 1 79 ? -1.139 -6.406 -15.275 1.00 98.56 79 GLY A O 1
ATOM 572 N N . ASP A 1 80 ? -1.430 -8.539 -15.865 1.00 98.81 80 ASP A N 1
ATOM 573 C CA . ASP A 1 80 ? -1.247 -9.052 -14.501 1.00 98.81 80 ASP A CA 1
ATOM 574 C C . ASP A 1 80 ? 0.259 -9.220 -14.215 1.00 98.81 80 ASP A C 1
ATOM 576 O O . ASP A 1 80 ? 0.880 -10.196 -14.665 1.00 98.81 80 ASP A O 1
ATOM 580 N N . ASP A 1 81 ? 0.853 -8.279 -13.489 1.00 98.88 81 ASP A N 1
ATOM 581 C CA . ASP A 1 81 ? 2.292 -8.180 -13.267 1.00 98.88 81 ASP A CA 1
ATOM 582 C C . ASP A 1 81 ? 2.749 -8.828 -11.953 1.00 98.88 81 ASP A C 1
ATOM 584 O O . ASP A 1 81 ? 2.050 -8.886 -10.940 1.00 98.88 81 ASP A O 1
ATOM 588 N N . ASN A 1 82 ? 3.992 -9.312 -11.930 1.00 98.81 82 ASN A N 1
ATOM 589 C CA . ASN A 1 82 ? 4.656 -9.779 -10.715 1.00 98.81 82 ASN A CA 1
ATOM 590 C C . ASN A 1 82 ? 5.876 -8.909 -10.418 1.00 98.81 82 ASN A C 1
ATOM 592 O O . ASN A 1 82 ? 6.916 -9.042 -11.067 1.00 98.81 82 ASN A O 1
ATOM 596 N N . ILE A 1 83 ? 5.766 -8.034 -9.420 1.00 98.81 83 ILE A N 1
ATOM 597 C CA . ILE A 1 83 ? 6.830 -7.106 -9.040 1.00 98.81 83 ILE A CA 1
ATOM 598 C C . ILE A 1 83 ? 7.390 -7.503 -7.679 1.00 98.81 83 ILE A C 1
ATOM 600 O O . ILE A 1 83 ? 6.691 -7.497 -6.667 1.00 98.81 83 ILE A O 1
ATOM 604 N N . ARG A 1 84 ? 8.689 -7.803 -7.628 1.00 98.62 84 ARG A N 1
ATOM 605 C CA . ARG A 1 84 ? 9.388 -8.175 -6.398 1.00 98.62 84 ARG A CA 1
ATOM 606 C C . ARG A 1 84 ? 10.606 -7.296 -6.142 1.00 98.62 84 ARG A C 1
ATOM 608 O O . ARG A 1 84 ? 11.610 -7.396 -6.844 1.00 98.62 84 ARG A O 1
ATOM 615 N N . VAL A 1 85 ? 10.578 -6.540 -5.048 1.00 98.12 85 VAL A N 1
ATOM 616 C CA . VAL A 1 85 ? 11.721 -5.772 -4.534 1.00 98.12 85 VAL A CA 1
ATOM 617 C C . VAL A 1 85 ? 12.271 -6.469 -3.294 1.00 98.12 85 VAL A C 1
ATOM 619 O O . VAL A 1 85 ? 11.629 -6.499 -2.243 1.00 98.12 85 VAL A O 1
ATOM 622 N N . LYS A 1 86 ? 13.454 -7.084 -3.419 1.00 96.31 86 LYS A N 1
ATOM 623 C CA . LYS A 1 86 ? 14.075 -7.855 -2.326 1.00 96.31 86 LYS A CA 1
ATOM 624 C C . LYS A 1 86 ? 14.711 -6.952 -1.263 1.00 96.31 86 LYS A C 1
ATOM 626 O O . LYS A 1 86 ? 14.659 -7.285 -0.076 1.00 96.31 86 LYS A O 1
ATOM 631 N N . GLY A 1 87 ? 15.307 -5.839 -1.686 1.00 95.00 87 GLY A N 1
ATOM 632 C CA . GLY A 1 87 ? 15.875 -4.828 -0.797 1.00 95.00 87 GLY A CA 1
ATOM 633 C C . GLY A 1 87 ? 14.843 -3.834 -0.268 1.00 95.00 87 GLY A C 1
ATOM 634 O O . GLY A 1 87 ? 13.636 -4.017 -0.418 1.00 95.00 87 GLY A O 1
ATOM 635 N N . MET A 1 88 ? 15.328 -2.780 0.379 1.00 95.75 88 MET A N 1
ATOM 636 C CA . MET A 1 88 ? 14.511 -1.664 0.853 1.00 95.75 88 MET A CA 1
ATOM 637 C C . MET A 1 88 ? 14.011 -0.799 -0.308 1.00 95.75 88 MET A C 1
ATOM 639 O O . MET A 1 88 ? 14.719 -0.599 -1.293 1.00 95.75 88 MET A O 1
ATOM 643 N N . LEU A 1 89 ? 12.812 -0.238 -0.147 1.00 97.19 89 LEU A N 1
ATOM 644 C CA . LEU A 1 89 ? 12.258 0.789 -1.023 1.00 97.19 89 LEU A CA 1
ATOM 645 C C . LEU A 1 89 ? 12.484 2.162 -0.370 1.00 97.19 89 LEU A C 1
ATOM 647 O O . LEU A 1 89 ? 11.776 2.535 0.569 1.00 97.19 89 LEU A O 1
ATOM 651 N N . ILE A 1 90 ? 13.504 2.884 -0.830 1.00 96.06 90 ILE A N 1
ATOM 652 C CA . ILE A 1 90 ? 13.974 4.153 -0.257 1.00 96.06 90 ILE A CA 1
ATOM 653 C C . ILE A 1 90 ? 13.579 5.287 -1.196 1.00 96.06 90 ILE A C 1
ATOM 655 O O . ILE A 1 90 ? 14.004 5.298 -2.348 1.00 96.06 90 ILE A O 1
ATOM 659 N N . ASP A 1 91 ? 12.780 6.245 -0.728 1.00 95.88 91 ASP A N 1
ATOM 660 C CA . ASP A 1 91 ? 12.375 7.416 -1.529 1.00 95.88 91 ASP A CA 1
ATOM 661 C C . ASP A 1 91 ? 11.869 7.030 -2.943 1.00 95.88 91 ASP A C 1
ATOM 663 O O . ASP A 1 91 ? 12.168 7.682 -3.941 1.00 95.88 91 ASP A O 1
ATOM 667 N N . SER A 1 92 ? 11.180 5.889 -3.038 1.00 97.25 92 SER A N 1
ATOM 668 C CA . SER A 1 92 ? 10.876 5.189 -4.291 1.00 97.25 92 SER A CA 1
ATOM 669 C C . SER A 1 92 ? 9.430 4.716 -4.326 1.00 97.25 92 SER A C 1
ATOM 671 O O . SER A 1 92 ? 8.774 4.592 -3.291 1.00 97.25 92 SER A O 1
ATOM 673 N N . GLN A 1 93 ? 8.936 4.427 -5.526 1.00 98.00 93 GLN A N 1
ATOM 674 C CA . GLN A 1 93 ? 7.550 4.020 -5.744 1.00 98.00 93 GLN A CA 1
ATOM 675 C C . GLN A 1 93 ? 7.487 2.700 -6.505 1.00 98.00 93 GLN A C 1
ATOM 677 O O . GLN A 1 93 ? 8.246 2.498 -7.452 1.00 98.00 93 GLN A O 1
ATOM 682 N N . VAL A 1 94 ? 6.568 1.826 -6.110 1.00 98.75 94 VAL A N 1
ATOM 683 C CA . VAL A 1 94 ? 6.182 0.632 -6.868 1.00 98.75 94 VAL A CA 1
ATOM 684 C C . VAL A 1 94 ? 4.726 0.788 -7.281 1.00 98.75 94 VAL A C 1
ATOM 686 O O . VAL A 1 94 ? 3.878 1.033 -6.427 1.00 98.75 94 VAL A O 1
ATOM 689 N N . LEU A 1 95 ? 4.457 0.667 -8.574 1.00 98.75 95 LEU A N 1
ATOM 690 C CA . LEU A 1 95 ? 3.143 0.790 -9.192 1.00 98.75 95 LEU A CA 1
ATOM 691 C C . LEU A 1 95 ? 2.865 -0.517 -9.942 1.00 98.75 95 LEU A C 1
ATOM 693 O O . LEU A 1 95 ? 3.668 -0.870 -10.810 1.00 98.75 95 LEU A O 1
ATOM 697 N N . GLY A 1 96 ? 1.781 -1.217 -9.619 1.00 98.62 96 GLY A N 1
ATOM 698 C CA . GLY A 1 96 ? 1.305 -2.349 -10.417 1.00 98.62 96 GLY A CA 1
ATOM 699 C C . GLY A 1 96 ? 0.835 -1.847 -11.778 1.00 98.62 96 GLY A C 1
ATOM 700 O O . GLY A 1 96 ? 1.585 -1.895 -12.756 1.00 98.62 96 GLY A O 1
ATOM 701 N N . GLY A 1 97 ? -0.284 -1.130 -11.785 1.00 98.56 97 GLY A N 1
ATOM 702 C CA . GLY A 1 97 ? -0.827 -0.514 -12.987 1.00 98.56 97 GLY A CA 1
ATOM 703 C C . GLY A 1 97 ? -2.244 -0.990 -13.250 1.00 98.56 97 GLY A C 1
ATOM 704 O O . GLY A 1 97 ? -3.098 -0.827 -12.393 1.00 98.56 97 GLY A O 1
ATOM 705 N N . GLU A 1 98 ? -2.518 -1.457 -14.463 1.00 98.44 98 GLU A N 1
ATOM 706 C CA . GLU A 1 98 ? -3.810 -2.052 -14.823 1.00 98.44 98 GLU A CA 1
ATOM 707 C C . GLU A 1 98 ? -3.672 -3.574 -14.861 1.00 98.44 98 GLU A C 1
ATOM 709 O O . GLU A 1 98 ? -2.870 -4.066 -15.646 1.00 98.44 98 GLU A O 1
ATOM 714 N N . GLY A 1 99 ? -4.516 -4.323 -14.163 1.00 98.62 99 GLY A N 1
ATOM 715 C CA . GLY A 1 99 ? -4.422 -5.781 -14.083 1.00 98.62 99 GLY A CA 1
ATOM 716 C C . GLY A 1 99 ? -4.467 -6.255 -12.638 1.00 98.62 99 GLY A C 1
ATOM 717 O O . GLY A 1 99 ? -4.584 -5.461 -11.723 1.00 98.62 99 GLY A O 1
ATOM 718 N N . ASN A 1 100 ? -4.451 -7.569 -12.425 1.00 98.88 100 ASN A N 1
ATOM 719 C CA . ASN A 1 100 ? -4.393 -8.135 -11.078 1.00 98.88 100 ASN A CA 1
ATOM 720 C C . ASN A 1 100 ? -2.930 -8.405 -10.726 1.00 98.88 100 ASN A C 1
ATOM 722 O O . ASN A 1 100 ? -2.381 -9.468 -11.039 1.00 98.88 100 ASN A O 1
ATOM 726 N N . ASP A 1 101 ? -2.298 -7.443 -10.077 1.00 98.94 101 ASP A N 1
ATOM 727 C CA . ASP A 1 101 ? -0.869 -7.435 -9.838 1.00 98.94 101 ASP A CA 1
ATOM 728 C C . ASP A 1 101 ? -0.493 -8.132 -8.531 1.00 98.94 101 ASP A C 1
ATOM 730 O O . ASP A 1 101 ? -1.227 -8.191 -7.545 1.00 98.94 101 ASP A O 1
ATOM 734 N N . THR A 1 102 ? 0.718 -8.677 -8.490 1.00 98.88 102 THR A N 1
ATOM 735 C CA . THR A 1 102 ? 1.340 -9.174 -7.262 1.00 98.88 102 THR A CA 1
ATOM 736 C C . THR A 1 102 ? 2.569 -8.341 -6.942 1.00 98.88 102 THR A C 1
ATOM 738 O O . THR A 1 102 ? 3.608 -8.467 -7.593 1.00 98.88 102 THR A O 1
ATOM 741 N N . LEU A 1 103 ? 2.479 -7.532 -5.888 1.00 98.88 103 LEU A N 1
ATOM 742 C CA . LEU A 1 103 ? 3.518 -6.602 -5.459 1.00 98.88 103 LEU A CA 1
ATOM 743 C C . LEU A 1 103 ? 4.138 -7.074 -4.146 1.00 98.88 103 LEU A C 1
ATOM 745 O O . LEU A 1 103 ? 3.540 -6.965 -3.078 1.00 98.88 103 LEU A O 1
ATOM 749 N N . GLN A 1 104 ? 5.367 -7.579 -4.198 1.00 98.69 104 GLN A N 1
ATOM 750 C CA . GLN A 1 104 ? 6.108 -8.006 -3.017 1.00 98.69 104 GLN A CA 1
ATOM 751 C C . GLN A 1 104 ? 7.307 -7.101 -2.763 1.00 98.69 104 GLN A C 1
ATOM 753 O O . GLN A 1 104 ? 8.352 -7.212 -3.404 1.00 98.69 104 GLN A O 1
ATOM 758 N N . VAL A 1 105 ? 7.173 -6.240 -1.765 1.00 98.06 105 VAL A N 1
ATOM 759 C CA . VAL A 1 105 ? 8.182 -5.253 -1.381 1.00 98.06 105 VAL A CA 1
ATOM 760 C C . VAL A 1 105 ? 8.650 -5.557 0.037 1.00 98.06 105 VAL A C 1
ATOM 762 O O . VAL A 1 105 ? 7.905 -6.090 0.851 1.00 98.06 105 VAL A O 1
ATOM 765 N N . ASN A 1 106 ? 9.908 -5.277 0.358 1.00 95.06 106 ASN A N 1
ATOM 766 C CA . ASN A 1 106 ? 10.405 -5.465 1.717 1.00 95.06 106 ASN A CA 1
ATOM 767 C C . ASN A 1 106 ? 9.957 -4.295 2.620 1.00 95.06 106 ASN A C 1
ATOM 769 O O . ASN A 1 106 ? 8.770 -4.150 2.916 1.00 95.06 106 ASN A O 1
ATOM 773 N N . ASN A 1 107 ? 10.880 -3.433 3.045 1.00 95.94 107 ASN A N 1
ATOM 774 C CA . ASN A 1 107 ? 10.577 -2.299 3.916 1.00 95.94 107 ASN A CA 1
ATOM 775 C C . ASN A 1 107 ? 10.437 -1.013 3.102 1.00 95.94 107 ASN A C 1
ATOM 777 O O . ASN A 1 107 ? 11.313 -0.705 2.291 1.00 95.94 107 ASN A O 1
ATOM 781 N N . LEU A 1 108 ? 9.392 -0.236 3.383 1.00 96.94 108 LEU A N 1
ATOM 782 C CA . LEU A 1 108 ? 9.275 1.146 2.925 1.00 96.94 108 LEU A CA 1
ATOM 783 C C . LEU A 1 108 ? 10.055 2.031 3.903 1.00 96.94 108 LEU A C 1
ATOM 785 O O . LEU A 1 108 ? 9.736 2.063 5.093 1.00 96.94 108 LEU A O 1
ATOM 789 N N . ALA A 1 109 ? 11.089 2.707 3.404 1.00 91.88 109 ALA A N 1
ATOM 790 C CA . ALA A 1 109 ? 12.055 3.448 4.212 1.00 91.88 109 ALA A CA 1
ATOM 791 C C . ALA A 1 109 ? 12.279 4.870 3.656 1.00 91.88 109 ALA A C 1
ATOM 793 O O . ALA A 1 109 ? 13.346 5.147 3.102 1.00 91.88 109 ALA A O 1
ATOM 794 N N . PRO A 1 110 ? 11.290 5.773 3.782 1.00 92.88 110 PRO A N 1
ATOM 795 C CA . PRO A 1 110 ? 11.437 7.165 3.373 1.00 92.88 110 PRO A CA 1
ATOM 796 C C . PRO A 1 110 ? 12.538 7.872 4.181 1.00 92.88 110 PRO A C 1
ATOM 798 O O . PRO A 1 110 ? 12.632 7.716 5.403 1.00 92.88 110 PRO A O 1
ATOM 801 N N . ARG A 1 111 ? 13.373 8.659 3.498 1.00 91.31 111 ARG A N 1
ATOM 802 C CA . ARG A 1 111 ? 14.473 9.453 4.070 1.00 91.31 111 ARG A CA 1
ATOM 803 C C . ARG A 1 111 ? 14.306 10.929 3.734 1.00 91.31 111 ARG A C 1
ATOM 805 O O . ARG A 1 111 ? 14.115 11.731 4.645 1.00 91.31 111 ARG A O 1
ATOM 812 N N . ASN A 1 112 ? 14.377 11.260 2.445 1.00 91.31 112 ASN A N 1
ATOM 813 C CA . ASN A 1 112 ? 14.250 12.627 1.927 1.00 91.31 112 ASN A CA 1
ATOM 814 C C . ASN A 1 112 ? 13.029 12.796 1.012 1.00 91.31 112 ASN A C 1
ATOM 816 O O . ASN A 1 112 ? 12.735 13.905 0.568 1.00 91.31 112 ASN A O 1
ATOM 820 N N . GLY A 1 113 ? 12.354 11.695 0.693 1.00 91.94 113 GLY A N 1
ATOM 821 C CA . GLY A 1 113 ? 11.137 11.645 -0.093 1.00 91.94 113 GLY A CA 1
ATOM 822 C C . GLY A 1 113 ? 10.177 10.607 0.475 1.00 91.94 113 GLY A C 1
ATOM 823 O O . GLY A 1 113 ? 10.406 10.019 1.530 1.00 91.94 113 GLY A O 1
ATOM 824 N N . ASN A 1 114 ? 9.069 10.392 -0.226 1.00 94.94 114 ASN A N 1
ATOM 825 C CA . ASN A 1 114 ? 8.089 9.385 0.166 1.00 94.94 114 ASN A CA 1
ATOM 826 C C . ASN A 1 114 ? 8.463 8.020 -0.412 1.00 94.94 114 ASN A C 1
ATOM 828 O O . ASN A 1 114 ? 9.044 7.937 -1.493 1.00 94.94 114 ASN A O 1
ATOM 832 N N . ALA A 1 115 ? 8.062 6.958 0.281 1.00 97.50 115 ALA A N 1
ATOM 833 C CA . ALA A 1 115 ? 8.076 5.605 -0.254 1.00 97.50 115 ALA A CA 1
ATOM 834 C C . ALA A 1 115 ? 6.635 5.117 -0.417 1.00 97.50 115 ALA A C 1
ATOM 836 O O . ALA A 1 115 ? 5.835 5.243 0.517 1.00 97.50 115 ALA A O 1
ATOM 837 N N . SER A 1 116 ? 6.286 4.563 -1.578 1.00 98.00 116 SER A N 1
ATOM 838 C CA . SER A 1 116 ? 4.928 4.066 -1.809 1.00 98.00 116 SER A CA 1
ATOM 839 C C . SER A 1 116 ? 4.864 2.766 -2.599 1.00 98.00 116 SER A C 1
ATOM 841 O O . SER A 1 116 ? 5.709 2.480 -3.443 1.00 98.00 116 SER A O 1
ATOM 843 N N . VAL A 1 117 ? 3.828 1.982 -2.317 1.00 98.81 117 VAL A N 1
ATOM 844 C CA . VAL A 1 117 ? 3.414 0.824 -3.113 1.00 98.81 117 VAL A CA 1
ATOM 845 C C . VAL A 1 117 ? 1.947 1.021 -3.468 1.00 98.81 117 VAL A C 1
ATOM 847 O O . VAL A 1 117 ? 1.156 1.349 -2.585 1.00 98.81 117 VAL A O 1
ATOM 850 N N . ARG A 1 118 ? 1.603 0.876 -4.743 1.00 98.81 118 ARG A N 1
ATOM 851 C CA . ARG A 1 118 ? 0.253 1.073 -5.277 1.00 98.81 118 ARG A CA 1
ATOM 852 C C . ARG A 1 118 ? -0.108 -0.105 -6.164 1.00 98.81 118 ARG A C 1
ATOM 854 O O . ARG A 1 118 ? 0.673 -0.380 -7.074 1.00 98.81 118 ARG A O 1
ATOM 861 N N . GLY A 1 119 ? -1.225 -0.766 -5.873 1.00 98.69 119 GLY A N 1
ATOM 862 C CA . GLY A 1 119 ? -1.796 -1.812 -6.720 1.00 98.69 119 GLY A CA 1
ATOM 863 C C . GLY A 1 119 ? -2.169 -1.230 -8.077 1.00 98.69 119 GLY A C 1
ATOM 864 O O . GLY A 1 119 ? -1.426 -1.380 -9.045 1.00 98.69 119 GLY A O 1
ATOM 865 N N . GLY A 1 120 ? -3.179 -0.367 -8.079 1.00 98.69 120 GLY A N 1
ATOM 866 C CA . GLY A 1 120 ? -3.642 0.320 -9.274 1.00 98.69 120 GLY A CA 1
ATOM 867 C C . GLY A 1 120 ? -5.085 -0.055 -9.563 1.00 98.69 120 GLY A C 1
ATOM 868 O O . GLY A 1 120 ? -5.944 0.163 -8.721 1.00 98.69 120 GLY A O 1
ATOM 869 N N . ALA A 1 121 ? -5.384 -0.501 -10.775 1.00 98.50 121 ALA A N 1
ATOM 870 C CA . ALA A 1 121 ? -6.713 -0.966 -11.136 1.00 98.50 121 ALA A CA 1
ATOM 871 C C . ALA A 1 121 ? -6.705 -2.480 -11.330 1.00 98.50 121 ALA A C 1
ATOM 873 O O . ALA A 1 121 ? -6.000 -2.967 -12.203 1.00 98.50 121 ALA A O 1
ATOM 874 N N . GLY A 1 122 ? -7.582 -3.188 -10.626 1.00 98.62 122 GLY A N 1
ATOM 875 C CA . GLY A 1 122 ? -7.665 -4.645 -10.622 1.00 98.62 122 GLY A CA 1
ATOM 876 C C . GLY A 1 122 ? -7.606 -5.180 -9.196 1.00 98.62 122 GLY A C 1
ATOM 877 O O . GLY A 1 122 ? -7.566 -4.420 -8.246 1.00 98.62 122 GLY A O 1
ATOM 878 N N . ASN A 1 123 ? -7.690 -6.498 -9.031 1.00 98.88 123 ASN A N 1
ATOM 879 C CA . ASN A 1 123 ? -7.675 -7.108 -7.704 1.00 98.88 123 ASN A CA 1
ATOM 880 C C . ASN A 1 123 ? -6.238 -7.489 -7.343 1.00 98.88 123 ASN A C 1
ATOM 882 O O . ASN A 1 123 ? -5.760 -8.571 -7.708 1.00 98.88 123 ASN A O 1
ATOM 886 N N . ASP A 1 124 ? -5.556 -6.616 -6.618 1.00 98.94 124 ASP A N 1
ATOM 887 C CA . ASP A 1 124 ? -4.125 -6.707 -6.391 1.00 98.94 124 ASP A CA 1
ATOM 888 C C . ASP A 1 124 ? -3.775 -7.480 -5.120 1.00 98.94 124 ASP A C 1
ATOM 890 O O . ASP A 1 124 ? -4.496 -7.529 -4.123 1.00 98.94 124 ASP A O 1
ATOM 894 N N . THR A 1 125 ? -2.602 -8.106 -5.120 1.00 98.94 125 THR A N 1
ATOM 895 C CA . THR A 1 125 ? -2.005 -8.713 -3.930 1.00 98.94 125 THR A CA 1
ATOM 896 C C . THR A 1 125 ? -0.741 -7.965 -3.552 1.00 98.94 125 THR A C 1
ATOM 898 O O . THR A 1 125 ? 0.296 -8.096 -4.202 1.00 98.94 125 THR A O 1
ATOM 901 N N . ILE A 1 126 ? -0.789 -7.239 -2.438 1.00 98.94 126 ILE A N 1
ATOM 902 C CA . ILE A 1 126 ? 0.319 -6.415 -1.960 1.00 98.94 126 ILE A CA 1
ATOM 903 C C . ILE A 1 126 ? 0.887 -7.007 -0.675 1.00 98.94 126 ILE A C 1
ATOM 905 O O . ILE A 1 126 ? 0.184 -7.175 0.319 1.00 98.94 126 ILE A O 1
ATOM 909 N N . ILE A 1 127 ? 2.185 -7.302 -0.665 1.00 98.75 127 ILE A N 1
ATOM 910 C CA . ILE A 1 127 ? 2.896 -7.850 0.489 1.00 98.75 127 ILE A CA 1
ATOM 911 C C . ILE A 1 127 ? 4.076 -6.945 0.827 1.00 98.75 127 ILE A C 1
ATOM 913 O O . ILE A 1 127 ? 5.020 -6.845 0.042 1.00 98.75 127 ILE A O 1
ATOM 917 N N . THR A 1 128 ? 4.056 -6.334 2.014 1.00 98.25 128 THR A N 1
ATOM 918 C CA . THR A 1 128 ? 5.165 -5.520 2.535 1.00 98.25 128 THR A CA 1
ATOM 919 C C . THR A 1 128 ? 5.643 -5.996 3.905 1.00 98.25 128 THR A C 1
ATOM 921 O O . THR A 1 128 ? 4.869 -6.487 4.726 1.00 98.25 128 THR A O 1
ATOM 924 N N . ALA A 1 129 ? 6.937 -5.877 4.194 1.00 97.12 129 ALA A N 1
ATOM 925 C CA . ALA A 1 129 ? 7.495 -6.310 5.477 1.00 97.12 129 ALA A CA 1
ATOM 926 C C . ALA A 1 129 ? 7.377 -5.240 6.574 1.00 97.12 129 ALA A C 1
ATOM 928 O O . ALA A 1 129 ? 7.216 -5.583 7.746 1.00 97.12 129 ALA A O 1
ATOM 929 N N . LEU A 1 130 ? 7.427 -3.954 6.220 1.00 97.06 130 LEU A N 1
ATOM 930 C CA . LEU A 1 130 ? 7.292 -2.840 7.160 1.00 97.06 130 LEU A CA 1
ATOM 931 C C . LEU A 1 130 ? 6.839 -1.572 6.433 1.00 97.06 130 LEU A C 1
ATOM 933 O O . LEU A 1 130 ? 7.423 -1.204 5.413 1.00 97.06 130 LEU A O 1
ATOM 937 N N . VAL A 1 131 ? 5.860 -0.874 7.009 1.00 97.69 131 VAL A N 1
ATOM 938 C CA . VAL A 1 131 ? 5.384 0.433 6.538 1.00 97.69 131 VAL A CA 1
ATOM 939 C C . VAL A 1 131 ? 5.701 1.463 7.619 1.00 97.69 131 VAL A C 1
ATOM 941 O O . VAL A 1 131 ? 4.934 1.634 8.565 1.00 97.69 131 VAL A O 1
ATOM 944 N N . MET A 1 132 ? 6.867 2.105 7.525 1.00 94.94 132 MET A N 1
ATOM 945 C CA . MET A 1 132 ? 7.344 3.057 8.532 1.00 94.94 132 MET A CA 1
ATOM 946 C C . MET A 1 132 ? 7.647 4.412 7.900 1.00 94.94 132 MET A C 1
ATOM 948 O O . MET A 1 132 ? 8.642 4.554 7.198 1.00 94.94 132 MET A O 1
ATOM 952 N N . GLY A 1 133 ? 6.802 5.407 8.165 1.00 93.06 133 GLY A N 1
ATOM 953 C CA . GLY A 1 133 ? 7.060 6.788 7.754 1.00 93.06 133 GLY A CA 1
ATOM 954 C C . GLY A 1 133 ? 7.730 7.615 8.848 1.00 93.06 133 GLY A C 1
ATOM 955 O O . GLY A 1 133 ? 7.821 7.205 10.005 1.00 93.06 133 GLY A O 1
ATOM 956 N N . THR A 1 134 ? 8.169 8.814 8.481 1.00 92.12 134 THR A N 1
ATOM 957 C CA . THR A 1 134 ? 8.634 9.857 9.406 1.00 92.12 134 THR A CA 1
ATOM 958 C C . THR A 1 134 ? 7.585 10.963 9.510 1.00 92.12 134 THR A C 1
ATOM 960 O O . THR A 1 134 ? 6.601 10.950 8.775 1.00 92.12 134 THR A O 1
ATOM 963 N N . ALA A 1 135 ? 7.779 11.946 10.390 1.00 90.00 135 ALA A N 1
ATOM 964 C CA . ALA A 1 135 ? 6.868 13.090 10.471 1.00 90.00 135 ALA A CA 1
ATOM 965 C C . ALA A 1 135 ? 6.751 13.850 9.136 1.00 90.00 135 ALA A C 1
ATOM 967 O O . ALA A 1 135 ? 5.656 14.284 8.768 1.00 90.00 135 ALA A O 1
ATOM 968 N N . ASP A 1 136 ? 7.857 13.946 8.396 1.00 91.38 136 ASP A N 1
ATOM 969 C CA . ASP A 1 136 ? 7.946 14.727 7.161 1.00 91.38 136 ASP A CA 1
ATOM 970 C C . ASP A 1 136 ? 7.650 13.899 5.903 1.00 91.38 136 ASP A C 1
ATOM 972 O O . ASP A 1 136 ? 7.186 14.447 4.903 1.00 91.38 136 ASP A O 1
ATOM 976 N N . HIS A 1 137 ? 7.877 12.582 5.953 1.00 93.38 137 HIS A N 1
ATOM 977 C CA . HIS A 1 137 ? 7.821 11.713 4.779 1.00 93.38 137 HIS A CA 1
ATOM 978 C C . HIS A 1 137 ? 6.995 10.447 5.016 1.00 93.38 137 HIS A C 1
ATOM 980 O O . HIS A 1 137 ? 7.187 9.721 5.994 1.00 93.38 137 HIS A O 1
ATOM 986 N N . GLY A 1 138 ? 6.075 10.169 4.097 1.00 94.12 138 GLY A N 1
ATOM 987 C CA . GLY A 1 138 ? 5.155 9.042 4.182 1.00 94.12 138 GLY A CA 1
ATOM 988 C C . GLY A 1 138 ? 5.761 7.736 3.675 1.00 94.12 138 GLY A C 1
ATOM 989 O O . GLY A 1 138 ? 6.442 7.706 2.649 1.00 94.12 138 GLY A O 1
ATOM 990 N N . ALA A 1 139 ? 5.443 6.644 4.368 1.00 97.31 139 ALA A N 1
ATOM 991 C CA . ALA A 1 139 ? 5.526 5.288 3.838 1.00 97.31 139 A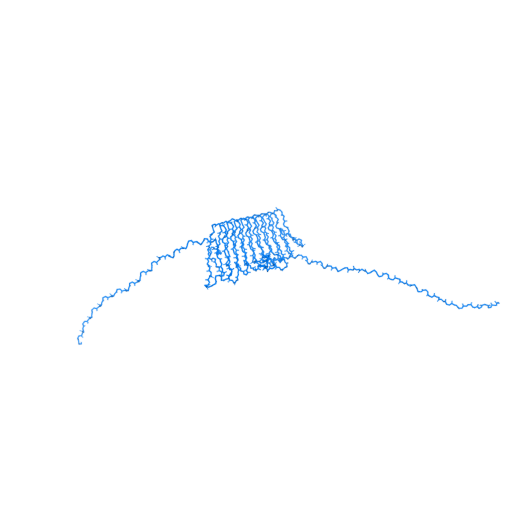LA A CA 1
ATOM 992 C C . ALA A 1 139 ? 4.095 4.807 3.623 1.00 97.31 139 ALA A C 1
ATOM 994 O O . ALA A 1 139 ? 3.359 4.660 4.600 1.00 97.31 139 ALA A O 1
ATOM 995 N N . THR A 1 140 ? 3.679 4.615 2.372 1.00 97.50 140 THR A N 1
ATOM 996 C CA . THR A 1 140 ? 2.263 4.360 2.081 1.00 97.50 140 THR A CA 1
ATOM 997 C C . THR A 1 140 ? 2.033 3.149 1.198 1.00 97.50 140 THR A C 1
ATOM 999 O O . THR A 1 140 ? 2.734 2.953 0.212 1.00 97.50 140 THR A O 1
ATOM 1002 N N . VAL A 1 141 ? 1.014 2.366 1.530 1.00 98.75 141 VAL A N 1
ATOM 1003 C CA . VAL A 1 141 ? 0.499 1.290 0.686 1.00 98.75 141 VAL A CA 1
ATOM 1004 C C . VAL A 1 141 ? -0.931 1.629 0.278 1.00 98.75 141 VAL A C 1
ATOM 1006 O O . VAL A 1 141 ? -1.730 1.968 1.148 1.00 98.75 141 VAL A O 1
ATOM 1009 N N . TYR A 1 142 ? -1.232 1.546 -1.014 1.00 98.69 142 TYR A N 1
ATOM 1010 C CA . TYR A 1 142 ? -2.566 1.738 -1.583 1.00 98.69 142 TYR A CA 1
ATOM 1011 C C . TYR A 1 142 ? -2.964 0.481 -2.362 1.00 98.69 142 TYR A C 1
ATOM 1013 O O . TYR A 1 142 ? -2.165 0.023 -3.179 1.00 98.69 142 TYR A O 1
ATOM 1021 N N . GLY A 1 143 ? -4.157 -0.055 -2.106 1.00 98.62 143 GLY A N 1
ATOM 1022 C CA . GLY A 1 143 ? -4.822 -1.000 -3.009 1.00 98.62 143 GLY A CA 1
ATOM 1023 C C . GLY A 1 143 ? -5.207 -0.304 -4.316 1.00 98.62 143 GLY A C 1
ATOM 1024 O O . GLY A 1 143 ? -4.656 -0.617 -5.362 1.00 98.62 143 GLY A O 1
ATOM 1025 N N . ASP A 1 144 ? -5.914 0.822 -4.167 1.00 98.69 144 ASP A N 1
ATOM 1026 C CA . ASP A 1 144 ? -6.455 1.696 -5.219 1.00 98.69 144 ASP A CA 1
ATOM 1027 C C . ASP A 1 144 ? -7.846 1.229 -5.697 1.00 98.69 144 ASP A C 1
ATOM 1029 O O . ASP A 1 144 ? -8.816 1.510 -4.998 1.00 98.69 144 ASP A O 1
ATOM 1033 N N . HIS A 1 145 ? -8.012 0.624 -6.870 1.00 98.44 145 HIS A N 1
ATOM 1034 C CA . HIS A 1 145 ? -9.327 0.207 -7.369 1.00 98.44 145 HIS A CA 1
ATOM 1035 C C . HIS A 1 145 ? -9.398 -1.306 -7.544 1.00 98.44 145 HIS A C 1
ATOM 1037 O O . HIS A 1 145 ? -8.778 -1.824 -8.464 1.00 98.44 145 HIS A O 1
ATOM 1043 N N . GLY A 1 146 ? -10.297 -1.970 -6.828 1.00 98.62 146 GLY A N 1
ATOM 1044 C CA . GLY A 1 146 ? -10.545 -3.402 -6.943 1.00 98.62 146 GLY A CA 1
ATOM 1045 C C . GLY A 1 146 ? -10.692 -4.056 -5.577 1.00 98.62 146 GLY A C 1
ATOM 1046 O O . GLY A 1 146 ? -10.661 -3.399 -4.549 1.00 98.62 146 GLY A O 1
ATOM 1047 N N . ASP A 1 147 ? -10.921 -5.366 -5.564 1.00 98.88 147 ASP A N 1
ATOM 1048 C CA . ASP A 1 147 ? -10.976 -6.130 -4.317 1.00 98.88 147 ASP A CA 1
ATOM 1049 C C . ASP A 1 147 ? -9.546 -6.559 -3.933 1.00 98.88 147 ASP A C 1
ATOM 1051 O O . ASP A 1 147 ? -9.089 -7.639 -4.334 1.00 98.88 147 ASP A O 1
ATOM 1055 N N . ASP A 1 148 ? -8.835 -5.733 -3.161 1.00 98.88 148 ASP A N 1
ATOM 1056 C CA . ASP A 1 148 ? -7.403 -5.914 -2.917 1.00 98.88 148 ASP A CA 1
ATOM 1057 C C . ASP A 1 148 ? -7.079 -6.767 -1.687 1.00 98.88 148 ASP A C 1
ATOM 1059 O O . ASP A 1 148 ? -7.770 -6.810 -0.666 1.00 98.88 148 ASP A O 1
ATOM 1063 N N . MET A 1 149 ? -5.937 -7.448 -1.745 1.00 98.88 149 MET A N 1
ATOM 1064 C CA . MET A 1 149 ? -5.366 -8.222 -0.650 1.00 98.88 149 MET A CA 1
ATOM 1065 C C . MET A 1 149 ? -4.058 -7.583 -0.189 1.00 98.88 149 MET A C 1
ATOM 1067 O O . MET A 1 149 ? -2.987 -7.838 -0.742 1.00 98.88 149 MET A O 1
ATOM 1071 N N . ILE A 1 150 ? -4.114 -6.817 0.897 1.00 98.88 150 ILE A N 1
ATOM 1072 C CA . ILE A 1 150 ? -2.956 -6.110 1.442 1.00 98.88 150 ILE A CA 1
ATOM 1073 C C . ILE A 1 150 ? -2.464 -6.824 2.700 1.00 98.88 150 ILE A C 1
ATOM 1075 O O . ILE A 1 150 ? -3.172 -6.932 3.697 1.00 98.88 150 ILE A O 1
ATOM 1079 N N . THR A 1 151 ? -1.223 -7.305 2.690 1.00 98.69 151 THR A N 1
ATOM 1080 C CA . THR A 1 151 ? -0.548 -7.885 3.856 1.00 98.69 151 THR A CA 1
ATOM 1081 C C . THR A 1 151 ? 0.717 -7.106 4.177 1.00 98.69 151 THR A C 1
ATOM 1083 O O . THR A 1 151 ? 1.697 -7.169 3.442 1.00 98.69 151 THR A O 1
ATOM 1086 N N . THR A 1 152 ? 0.739 -6.409 5.308 1.00 98.31 152 THR A N 1
ATOM 1087 C CA . THR A 1 152 ? 1.920 -5.669 5.763 1.00 98.31 152 THR A CA 1
ATOM 1088 C C . THR A 1 152 ? 2.450 -6.222 7.081 1.00 98.31 152 THR A C 1
ATOM 1090 O O . THR A 1 152 ? 1.722 -6.818 7.879 1.00 98.31 152 THR A O 1
ATOM 1093 N N . GLY A 1 153 ? 3.719 -5.957 7.386 1.00 97.88 153 GLY A N 1
ATOM 1094 C CA . GLY A 1 153 ? 4.175 -5.978 8.775 1.00 97.88 153 GLY A CA 1
ATOM 1095 C C . GLY A 1 153 ? 3.581 -4.819 9.576 1.00 97.88 153 GLY A C 1
ATOM 1096 O O . GLY A 1 153 ? 2.434 -4.414 9.371 1.00 97.88 153 GLY A O 1
ATOM 1097 N N . SER A 1 154 ? 4.342 -4.285 10.528 1.00 97.44 154 SER A N 1
ATOM 1098 C CA . SER A 1 154 ? 3.865 -3.155 11.330 1.00 97.44 154 SER A CA 1
ATOM 1099 C C . SER A 1 154 ? 3.667 -1.896 10.479 1.00 97.44 154 SER A C 1
ATOM 1101 O O . SER A 1 154 ? 4.400 -1.661 9.517 1.00 97.44 154 SER A O 1
ATOM 1103 N N . VAL A 1 155 ? 2.689 -1.084 10.871 1.00 97.75 155 VAL A N 1
ATOM 1104 C CA . VAL A 1 155 ? 2.386 0.223 10.284 1.00 97.75 155 VAL A CA 1
ATOM 1105 C C . VAL A 1 155 ? 2.691 1.269 11.347 1.00 97.75 155 VAL A C 1
ATOM 1107 O O . VAL A 1 155 ? 2.031 1.298 12.387 1.00 97.75 155 VAL A O 1
ATOM 1110 N N . LEU A 1 156 ? 3.740 2.061 11.126 1.00 95.50 156 LEU A N 1
ATOM 1111 C CA . LEU A 1 156 ? 4.372 2.899 12.146 1.00 95.50 156 LEU A CA 1
ATOM 1112 C C . LEU A 1 156 ? 4.695 4.302 11.628 1.00 95.50 156 LEU A C 1
ATOM 1114 O O . LEU A 1 156 ? 5.007 4.482 10.453 1.00 95.50 156 LEU A O 1
ATOM 1118 N N . GLY A 1 157 ? 4.733 5.276 12.533 1.00 91.06 157 GLY A N 1
ATOM 1119 C CA . GLY A 1 157 ? 5.237 6.623 12.266 1.00 91.06 157 GLY A CA 1
ATOM 1120 C C . GLY A 1 157 ? 4.145 7.676 12.380 1.00 91.06 157 GLY A C 1
ATOM 1121 O O . GLY A 1 157 ? 3.095 7.557 11.749 1.00 91.06 157 GLY A O 1
ATOM 1122 N N . GLU A 1 158 ? 4.413 8.703 13.186 1.00 82.44 158 GLU A N 1
ATOM 1123 C CA . GLU A 1 158 ? 3.462 9.767 13.483 1.00 82.44 158 GLU A CA 1
ATOM 1124 C C . GLU A 1 158 ? 3.531 10.814 12.373 1.00 82.44 158 GLU A C 1
ATOM 1126 O O . GLU A 1 158 ? 4.618 11.334 12.107 1.00 82.44 158 GLU A O 1
ATOM 1131 N N . PRO A 1 159 ? 2.411 11.130 11.706 1.00 76.56 159 PRO A N 1
ATOM 1132 C CA . PRO A 1 159 ? 2.395 12.191 10.713 1.00 76.56 159 PRO A CA 1
ATOM 1133 C C . PRO A 1 159 ? 2.712 13.554 11.351 1.00 76.56 159 PRO A C 1
ATOM 1135 O O . PRO A 1 159 ? 2.189 13.877 12.415 1.00 76.56 159 PRO A O 1
ATOM 1138 N N . GLY A 1 160 ? 3.534 14.375 10.690 1.00 80.12 160 GLY A N 1
ATOM 1139 C CA . GLY A 1 160 ? 3.856 15.735 11.136 1.00 80.12 160 GLY A CA 1
ATOM 1140 C C . GLY A 1 160 ? 2.698 16.733 10.985 1.00 80.12 160 GLY A C 1
ATOM 1141 O O . GLY A 1 160 ? 1.548 16.355 10.763 1.00 80.12 160 GLY A O 1
ATOM 1142 N N . GLU A 1 161 ? 3.016 18.033 11.039 1.00 72.75 161 GLU A N 1
ATOM 1143 C CA . GLU A 1 161 ? 2.076 19.176 11.141 1.00 72.75 161 GLU A CA 1
ATOM 1144 C C . GLU A 1 161 ? 0.936 19.201 10.092 1.00 72.75 161 GLU A C 1
ATOM 1146 O O . GLU A 1 161 ? -0.106 19.811 10.322 1.00 72.75 161 GLU A O 1
ATOM 1151 N N . TYR A 1 162 ? 1.078 18.481 8.973 1.00 73.06 162 TYR A N 1
ATOM 1152 C CA . TYR A 1 162 ? 0.098 18.431 7.875 1.00 73.06 162 TYR A CA 1
ATOM 1153 C C . TYR A 1 162 ? -0.446 17.037 7.561 1.00 73.06 162 TYR A C 1
ATOM 1155 O O . TYR A 1 162 ? -1.057 16.847 6.512 1.00 73.06 162 TYR A O 1
ATOM 1163 N N . GLN A 1 163 ? -0.179 16.049 8.415 1.00 72.06 163 GLN A N 1
ATOM 1164 C CA . GLN A 1 163 ? -0.556 14.650 8.189 1.00 72.06 163 GLN A CA 1
ATOM 1165 C C . GLN A 1 163 ? -0.019 14.035 6.879 1.00 72.06 163 GLN A C 1
ATOM 1167 O O . GLN A 1 163 ? -0.581 13.078 6.358 1.00 72.06 163 GLN A O 1
ATOM 1172 N N . ARG A 1 164 ? 1.076 14.588 6.336 1.00 67.62 164 ARG A N 1
ATOM 1173 C CA . ARG A 1 164 ? 1.699 14.134 5.076 1.00 67.62 164 ARG A CA 1
ATOM 1174 C C . ARG A 1 164 ? 2.758 13.041 5.261 1.00 67.62 164 ARG A C 1
ATOM 1176 O O . ARG A 1 164 ? 3.185 12.452 4.274 1.00 67.62 164 ARG A O 1
ATOM 1183 N N . GLY A 1 165 ? 3.167 12.786 6.502 1.00 82.75 165 GLY A N 1
ATOM 1184 C CA . GLY A 1 165 ? 4.120 11.741 6.869 1.00 82.75 165 GLY A CA 1
ATOM 1185 C C . GLY A 1 165 ? 3.463 10.473 7.418 1.00 82.75 165 GLY A C 1
ATOM 1186 O O . GLY A 1 165 ? 2.262 10.254 7.271 1.00 82.75 165 GLY A O 1
ATOM 1187 N N . GLY A 1 166 ? 4.261 9.661 8.102 1.00 92.62 166 GLY A N 1
ATOM 1188 C CA . GLY A 1 166 ? 3.824 8.477 8.834 1.00 92.62 166 GLY A CA 1
ATOM 1189 C C . GLY A 1 166 ? 3.617 7.236 7.967 1.00 92.62 166 GLY A C 1
ATOM 1190 O O . GLY A 1 166 ? 3.697 7.275 6.736 1.00 92.62 166 GLY A O 1
ATOM 1191 N N . GLY A 1 167 ? 3.407 6.106 8.639 1.00 96.75 167 GLY A N 1
ATOM 1192 C CA . GLY A 1 167 ? 3.101 4.825 8.006 1.00 96.75 167 GLY A CA 1
ATOM 1193 C C . GLY A 1 167 ? 1.604 4.687 7.776 1.00 96.75 167 GLY A C 1
ATOM 1194 O O . GLY A 1 167 ? 0.816 4.856 8.711 1.00 96.75 167 GLY A O 1
ATOM 1195 N N . GLN A 1 168 ? 1.205 4.403 6.539 1.00 96.50 168 GLN A N 1
ATOM 1196 C CA . GLN A 1 168 ? -0.197 4.427 6.137 1.00 96.50 168 GLN A CA 1
ATOM 1197 C C . GLN A 1 168 ? -0.534 3.276 5.186 1.00 96.50 168 GLN A C 1
ATOM 1199 O O . GLN A 1 168 ? 0.255 2.932 4.306 1.00 96.50 168 GLN A O 1
ATOM 1204 N N . VAL A 1 169 ? -1.714 2.690 5.360 1.00 98.56 169 VAL A N 1
ATOM 1205 C CA . VAL A 1 169 ? -2.258 1.650 4.482 1.00 98.56 169 VAL A CA 1
ATOM 1206 C C . VAL A 1 169 ? -3.694 2.015 4.126 1.00 98.56 169 VAL A C 1
ATOM 1208 O O . VAL A 1 169 ? -4.483 2.315 5.022 1.00 98.56 169 VAL A O 1
ATOM 1211 N N . PHE A 1 170 ? -4.012 1.993 2.837 1.00 98.50 170 PHE A N 1
ATOM 1212 C CA . PHE A 1 170 ? -5.322 2.314 2.283 1.00 98.50 170 PHE A CA 1
ATOM 1213 C C . PHE A 1 170 ? -5.767 1.173 1.367 1.00 98.50 170 PHE A C 1
ATOM 1215 O O . PHE A 1 170 ? -4.994 0.800 0.486 1.00 98.50 170 PHE A O 1
ATOM 1222 N N . GLY A 1 171 ? -6.970 0.637 1.558 1.00 98.56 171 GLY A N 1
ATOM 1223 C CA . GLY A 1 171 ? -7.611 -0.224 0.558 1.00 98.56 171 GLY A CA 1
ATOM 1224 C C . GLY A 1 171 ? -8.091 0.609 -0.635 1.00 98.56 171 GLY A C 1
ATOM 1225 O O . GLY A 1 171 ? -7.498 0.542 -1.707 1.00 98.56 171 GLY A O 1
ATOM 1226 N N . ASN A 1 172 ? -8.913 1.622 -0.339 1.00 98.50 172 ASN A N 1
ATOM 1227 C CA . ASN A 1 172 ? -9.553 2.587 -1.245 1.00 98.50 172 ASN A CA 1
ATOM 1228 C C . ASN A 1 172 ? -10.882 2.091 -1.835 1.00 98.50 172 ASN A C 1
ATOM 1230 O O . ASN A 1 172 ? -11.863 2.119 -1.106 1.00 98.50 172 ASN A O 1
ATOM 1234 N N . ASP A 1 173 ? -11.004 1.807 -3.128 1.00 98.31 173 ASP A N 1
ATOM 1235 C CA . ASP A 1 173 ? -12.295 1.440 -3.719 1.00 98.31 173 ASP A CA 1
ATOM 1236 C C . ASP A 1 173 ? -12.374 -0.063 -3.955 1.00 98.31 173 ASP A C 1
ATOM 1238 O O . ASP A 1 173 ? -11.665 -0.563 -4.818 1.00 98.31 173 ASP A O 1
ATOM 1242 N N . GLY A 1 174 ? -13.327 -0.738 -3.312 1.00 98.38 174 GLY A N 1
ATOM 1243 C CA . GLY A 1 174 ? -13.578 -2.167 -3.497 1.00 98.38 174 GLY A CA 1
ATOM 1244 C C . GLY A 1 174 ? -13.570 -2.911 -2.168 1.00 98.38 174 GLY A C 1
ATOM 1245 O O . GLY A 1 174 ? -13.537 -2.312 -1.103 1.00 98.38 174 GLY A O 1
ATOM 1246 N N . LYS A 1 175 ? -13.723 -4.235 -2.193 1.00 98.75 175 LYS A N 1
ATOM 1247 C CA . LYS A 1 175 ? -13.836 -5.031 -0.960 1.00 98.75 175 LYS A CA 1
ATOM 1248 C C . LYS A 1 175 ? -12.473 -5.507 -0.513 1.00 98.75 175 LYS A C 1
ATOM 1250 O O . LYS A 1 175 ? -12.078 -6.646 -0.790 1.00 98.75 175 LYS A O 1
ATOM 1255 N N . ASP A 1 176 ? -11.793 -4.664 0.243 1.00 98.81 176 ASP A N 1
ATOM 1256 C CA . ASP A 1 176 ? -10.399 -4.894 0.562 1.00 98.81 176 ASP A CA 1
ATOM 1257 C C . ASP A 1 176 ? -10.220 -5.811 1.766 1.00 98.81 176 ASP A C 1
ATOM 1259 O O . ASP A 1 176 ? -10.960 -5.804 2.752 1.00 98.81 176 ASP A O 1
ATOM 1263 N N . THR A 1 177 ? -9.173 -6.626 1.725 1.00 98.75 177 THR A N 1
ATOM 1264 C CA . THR A 1 177 ? -8.703 -7.394 2.874 1.00 98.75 177 THR A CA 1
ATOM 1265 C C . THR A 1 177 ? -7.329 -6.902 3.292 1.00 98.75 177 THR A C 1
ATOM 1267 O O . THR A 1 177 ? -6.318 -7.207 2.662 1.00 98.75 177 THR A O 1
ATOM 1270 N N . ILE A 1 178 ? -7.275 -6.207 4.426 1.00 98.81 178 ILE A N 1
ATOM 1271 C CA . ILE A 1 178 ? -6.065 -5.585 4.955 1.00 98.81 178 ILE A CA 1
ATOM 1272 C C . ILE A 1 178 ? -5.606 -6.332 6.210 1.00 98.81 178 ILE A C 1
ATOM 1274 O O . ILE A 1 178 ? -6.227 -6.257 7.269 1.00 98.81 178 ILE A O 1
ATOM 1278 N N . ARG A 1 179 ? -4.474 -7.032 6.126 1.00 98.69 179 ARG A N 1
ATOM 1279 C CA . ARG A 1 179 ? -3.817 -7.724 7.244 1.00 98.69 179 ARG A CA 1
ATOM 1280 C C . ARG A 1 179 ? -2.523 -7.023 7.604 1.00 98.69 179 ARG A C 1
ATOM 1282 O O . ARG A 1 179 ? -1.612 -6.960 6.788 1.00 98.69 179 ARG A O 1
ATOM 1289 N N . THR A 1 180 ? -2.388 -6.558 8.840 1.00 98.31 180 THR A N 1
ATOM 1290 C CA . THR A 1 180 ? -1.162 -5.861 9.265 1.00 98.31 180 THR A CA 1
ATOM 1291 C C . THR A 1 180 ? -0.603 -6.405 10.568 1.00 98.31 180 THR A C 1
ATOM 1293 O O . THR A 1 180 ? -1.292 -7.080 11.335 1.00 98.31 180 THR A O 1
ATOM 1296 N N . GLY A 1 181 ? 0.667 -6.107 10.831 1.00 97.88 181 GLY A N 1
ATOM 1297 C CA . GLY A 1 181 ? 1.290 -6.266 12.139 1.00 97.88 181 GLY A CA 1
ATOM 1298 C C . GLY A 1 181 ? 0.711 -5.300 13.179 1.00 97.88 181 GLY A C 1
ATOM 1299 O O . GLY A 1 181 ? -0.500 -5.150 13.326 1.00 97.88 181 GLY A O 1
ATOM 1300 N N . ASN A 1 182 ? 1.581 -4.674 13.969 1.00 96.56 182 ASN A N 1
ATOM 1301 C CA . ASN A 1 182 ? 1.132 -3.667 14.930 1.00 96.56 182 ASN A CA 1
ATOM 1302 C C . ASN A 1 182 ? 0.861 -2.346 14.203 1.00 96.56 182 ASN A C 1
ATOM 1304 O O . ASN A 1 182 ? 1.692 -1.911 13.408 1.00 96.56 182 ASN A O 1
ATOM 1308 N N . VAL A 1 183 ? -0.260 -1.703 14.515 1.00 97.12 183 VAL A N 1
ATOM 1309 C CA . VAL A 1 183 ? -0.563 -0.329 14.101 1.00 97.12 183 VAL A CA 1
ATOM 1310 C C . VAL A 1 183 ? -0.261 0.569 15.287 1.00 97.12 183 VAL A C 1
ATOM 1312 O O . VAL A 1 183 ? -1.018 0.586 16.258 1.00 97.12 183 VAL A O 1
ATOM 1315 N N . ASP A 1 184 ? 0.880 1.247 15.260 1.00 94.62 184 ASP A N 1
ATOM 1316 C CA . ASP A 1 184 ? 1.386 1.975 16.425 1.00 94.62 184 ASP A CA 1
ATOM 1317 C C . ASP A 1 184 ? 2.180 3.222 16.034 1.00 94.62 184 ASP A C 1
ATOM 1319 O O . ASP A 1 184 ? 2.388 3.492 14.854 1.00 94.62 184 ASP A O 1
ATOM 1323 N N . LEU A 1 185 ? 2.633 3.986 17.031 1.00 92.94 185 LEU A N 1
ATOM 1324 C CA . LEU A 1 185 ? 3.422 5.204 16.859 1.00 92.94 185 LEU A CA 1
ATOM 1325 C C . LEU A 1 185 ? 2.811 6.158 15.817 1.00 92.94 185 LEU A C 1
ATOM 1327 O O . LEU A 1 185 ? 3.548 6.749 15.046 1.00 92.94 185 LEU A O 1
ATOM 1331 N N . GLY A 1 186 ? 1.481 6.263 15.760 1.00 91.69 186 GLY A N 1
ATOM 1332 C CA . GLY A 1 186 ? 0.743 7.112 14.820 1.00 91.69 186 GLY A CA 1
ATOM 1333 C C . GLY A 1 186 ? 0.414 6.477 13.464 1.00 91.69 186 GLY A C 1
ATOM 1334 O O . GLY A 1 186 ? -0.158 7.159 12.617 1.00 91.6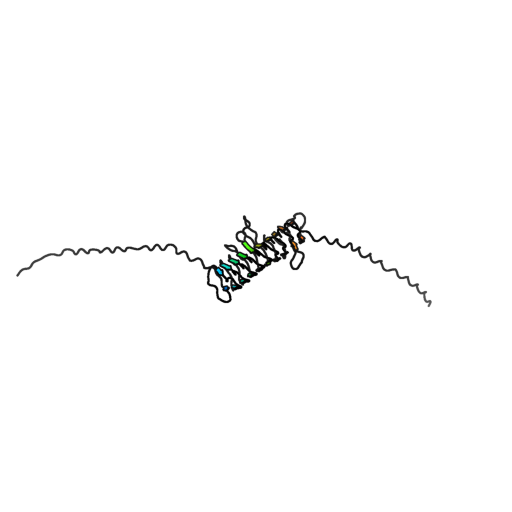9 186 GLY A O 1
ATOM 1335 N N . GLY A 1 187 ? 0.716 5.190 13.265 1.00 96.00 187 GLY A N 1
ATOM 1336 C CA . GLY A 1 187 ? 0.364 4.452 12.053 1.00 96.00 187 GLY A CA 1
ATOM 1337 C C . GLY A 1 187 ? -1.144 4.408 11.789 1.00 96.00 187 GLY A C 1
ATOM 1338 O O . GLY A 1 187 ? -1.959 4.427 12.720 1.00 96.00 187 GLY A O 1
ATOM 1339 N N . ARG A 1 188 ? -1.519 4.355 10.506 1.00 96.44 188 ARG A N 1
ATOM 1340 C CA . ARG A 1 188 ? -2.915 4.486 10.060 1.00 96.44 188 ARG A CA 1
ATOM 1341 C C . ARG A 1 188 ? -3.301 3.399 9.066 1.00 96.44 188 ARG A C 1
ATOM 1343 O O . ARG A 1 188 ? -2.547 3.108 8.142 1.00 96.44 188 ARG A O 1
ATOM 1350 N N . ILE A 1 189 ? -4.500 2.860 9.235 1.00 98.25 189 ILE A N 1
ATOM 1351 C CA . ILE A 1 189 ? -5.164 1.994 8.262 1.00 98.25 189 ILE A CA 1
ATOM 1352 C C . ILE A 1 189 ? -6.525 2.587 7.942 1.00 98.25 189 ILE A C 1
ATOM 1354 O O . ILE A 1 189 ? -7.271 2.939 8.859 1.00 98.25 189 ILE A O 1
ATOM 1358 N N . LEU A 1 190 ? -6.835 2.683 6.657 1.00 98.12 190 LEU A N 1
ATOM 1359 C CA . LEU A 1 190 ? -8.161 2.998 6.158 1.00 98.12 190 LEU A CA 1
ATOM 1360 C C . LEU A 1 190 ? -8.580 1.876 5.205 1.00 98.12 190 LEU A C 1
ATOM 1362 O O . LEU A 1 190 ? -7.801 1.533 4.320 1.00 98.12 190 LEU A O 1
ATOM 1366 N N . GLY A 1 191 ? -9.762 1.299 5.420 1.00 98.19 191 GLY A N 1
ATOM 1367 C CA . GLY A 1 191 ? -10.374 0.338 4.504 1.00 98.19 191 GLY A CA 1
ATOM 1368 C C . GLY A 1 191 ? -10.669 1.036 3.190 1.00 98.19 191 GLY A C 1
ATOM 1369 O O . GLY A 1 191 ? -9.871 0.952 2.268 1.00 98.19 191 GLY A O 1
ATOM 1370 N N . GLY A 1 192 ? -11.679 1.898 3.186 1.00 98.12 192 GLY A N 1
ATOM 1371 C CA . GLY A 1 192 ? -12.097 2.566 1.971 1.00 98.12 192 GLY A CA 1
ATOM 1372 C C . GLY A 1 192 ? -13.602 2.511 1.798 1.00 98.12 192 GLY A C 1
ATOM 1373 O O . GLY A 1 192 ? -14.341 2.683 2.764 1.00 98.12 192 GLY A O 1
ATOM 1374 N N . SER A 1 193 ? -14.057 2.408 0.556 1.00 98.06 193 SER A N 1
ATOM 1375 C CA . SER A 1 193 ? -15.460 2.216 0.224 1.00 98.06 193 SER A CA 1
ATOM 1376 C C . SER A 1 193 ? -15.783 0.730 0.080 1.00 98.06 193 SER A C 1
ATOM 1378 O O . SER A 1 193 ? -14.937 -0.047 -0.307 1.00 98.06 193 SER A O 1
ATOM 1380 N N . GLU A 1 194 ? -17.042 0.359 0.308 1.00 98.00 194 GLU A N 1
ATOM 1381 C CA . GLU A 1 194 ? -17.555 -1.017 0.241 1.00 98.00 194 GLU A CA 1
ATOM 1382 C C . GLU A 1 194 ? -17.326 -1.876 1.498 1.00 98.00 194 GLU A C 1
ATOM 1384 O O . GLU A 1 194 ? -17.724 -1.486 2.588 1.00 98.00 194 GLU A O 1
ATOM 1389 N N . HIS A 1 195 ? -16.956 -3.148 1.352 1.00 97.88 195 HIS A N 1
ATOM 1390 C CA . HIS A 1 195 ? -17.015 -4.134 2.436 1.00 97.88 195 HIS A CA 1
ATOM 1391 C C . HIS A 1 195 ? -15.616 -4.596 2.791 1.00 97.88 195 HIS A C 1
ATOM 1393 O O . HIS A 1 195 ? -15.179 -5.640 2.304 1.00 97.88 195 HIS A O 1
ATOM 1399 N N . ASP A 1 196 ? -14.967 -3.870 3.697 1.00 98.62 196 ASP A N 1
ATOM 1400 C CA . ASP A 1 196 ? -13.578 -4.140 4.041 1.00 98.62 196 ASP A CA 1
ATOM 1401 C C . ASP A 1 196 ? -13.433 -5.135 5.193 1.00 98.62 196 ASP A C 1
ATOM 1403 O O . ASP A 1 196 ? -14.211 -5.175 6.152 1.00 98.62 196 ASP A O 1
ATOM 1407 N N . ILE A 1 197 ? -12.370 -5.934 5.146 1.00 98.44 197 ILE A N 1
ATOM 1408 C CA . ILE A 1 197 ? -11.913 -6.786 6.241 1.00 98.44 197 ILE A CA 1
ATOM 1409 C C . ILE A 1 197 ? -10.559 -6.267 6.715 1.00 98.44 197 ILE A C 1
ATOM 1411 O O . ILE A 1 197 ? -9.539 -6.454 6.058 1.00 98.44 197 ILE A O 1
ATOM 1415 N N . ILE A 1 198 ? -10.531 -5.687 7.913 1.00 98.62 198 ILE A N 1
ATOM 1416 C CA . ILE A 1 198 ? -9.328 -5.107 8.508 1.00 98.62 198 ILE A CA 1
ATOM 1417 C C . ILE A 1 198 ? -8.892 -5.950 9.711 1.00 98.62 198 ILE A C 1
ATOM 1419 O O . ILE A 1 198 ? -9.580 -6.049 10.732 1.00 98.62 198 ILE A O 1
ATOM 1423 N N . GLU A 1 199 ? -7.723 -6.574 9.577 1.00 98.25 199 GLU A N 1
ATOM 1424 C CA . GLU A 1 199 ? -7.155 -7.565 10.492 1.00 98.25 199 GLU A CA 1
ATOM 1425 C C . GLU A 1 199 ? -5.743 -7.180 10.992 1.00 98.25 199 GLU A C 1
ATOM 1427 O O . GLU A 1 199 ? -4.754 -7.851 10.670 1.00 98.25 199 GLU A O 1
ATOM 1432 N N . PRO A 1 200 ? -5.596 -6.110 11.794 1.00 97.75 200 PRO A N 1
ATOM 1433 C CA . PRO A 1 200 ? -4.333 -5.784 12.445 1.00 97.75 200 PRO A CA 1
ATOM 1434 C C . PRO A 1 200 ? -4.023 -6.762 13.585 1.00 97.75 200 PRO A C 1
ATOM 1436 O O . PRO A 1 200 ? -4.911 -7.352 14.210 1.00 97.75 200 PRO A O 1
ATOM 1439 N N . LYS A 1 201 ? -2.740 -6.913 13.922 1.00 96.75 201 LYS A N 1
ATOM 1440 C CA . LYS A 1 201 ? -2.315 -7.682 15.103 1.00 96.75 201 LYS A CA 1
ATOM 1441 C C . LYS A 1 201 ? -2.676 -6.963 16.407 1.00 96.75 201 LYS A C 1
ATOM 1443 O O . LYS A 1 201 ? -3.096 -7.600 17.373 1.00 96.75 201 LYS A O 1
ATOM 1448 N N . SER A 1 202 ? -2.472 -5.648 16.454 1.00 95.12 202 SER A N 1
ATOM 1449 C CA . SER A 1 202 ? -2.839 -4.773 17.575 1.00 95.12 202 SER A CA 1
ATOM 1450 C C . SER A 1 202 ? -2.912 -3.314 17.122 1.00 95.12 202 SER A C 1
ATOM 1452 O O . SER A 1 202 ? -2.322 -2.968 16.098 1.00 95.12 202 SER A O 1
ATOM 1454 N N . VAL A 1 203 ? -3.615 -2.467 17.880 1.00 95.44 203 VAL A N 1
ATOM 1455 C CA . VAL A 1 203 ? -3.709 -1.020 17.609 1.00 95.44 203 VAL A CA 1
ATOM 1456 C C . VAL A 1 203 ? -3.327 -0.225 18.858 1.00 95.44 203 VAL A C 1
ATOM 1458 O O . VAL A 1 203 ? -3.914 -0.439 19.921 1.00 95.44 203 VAL A O 1
ATOM 1461 N N . GLY A 1 204 ? -2.353 0.681 18.725 1.00 92.25 204 GLY A N 1
ATOM 1462 C CA . GLY A 1 204 ? -1.841 1.573 19.774 1.00 92.25 204 GLY A CA 1
ATOM 1463 C C . GLY A 1 204 ? -1.429 0.843 21.052 1.00 92.25 204 GLY A C 1
ATOM 1464 O O . GLY A 1 204 ? -1.869 1.203 22.148 1.00 92.25 204 GLY A O 1
ATOM 1465 N N . ALA A 1 205 ? -0.627 -0.215 20.905 1.00 89.44 205 ALA A N 1
ATOM 1466 C CA . ALA A 1 205 ? -0.096 -0.991 22.022 1.00 89.44 205 ALA A CA 1
ATOM 1467 C C . ALA A 1 205 ? 0.851 -0.154 22.900 1.00 89.44 205 ALA A C 1
ATOM 1469 O O . ALA A 1 205 ? 0.823 -0.292 24.123 1.00 89.44 205 ALA A O 1
ATOM 1470 N N . GLU A 1 206 ? 1.635 0.729 22.285 1.00 86.81 206 GLU A N 1
ATOM 1471 C CA . GLU A 1 206 ? 2.653 1.556 22.934 1.00 86.81 206 GLU A CA 1
ATOM 1472 C C . GLU A 1 206 ? 2.296 3.047 22.928 1.00 86.81 206 GLU A C 1
ATOM 1474 O O . GLU A 1 206 ? 2.434 3.706 23.959 1.00 86.81 206 GLU A O 1
ATOM 1479 N N . SER A 1 207 ? 1.822 3.588 21.800 1.00 89.75 207 SER A N 1
ATOM 1480 C CA . SER A 1 207 ? 1.569 5.026 21.643 1.00 89.75 207 SER A CA 1
ATOM 1481 C C . SER A 1 207 ? 0.197 5.337 21.063 1.00 89.75 207 SER A C 1
ATOM 1483 O O . SER A 1 207 ? -0.705 5.701 21.811 1.00 89.75 207 SER A O 1
ATOM 1485 N N . ALA A 1 208 ? 0.017 5.230 19.750 1.00 90.31 208 ALA A N 1
ATOM 1486 C CA . ALA A 1 208 ? -1.193 5.642 19.050 1.00 90.31 208 ALA A CA 1
ATOM 1487 C C . ALA A 1 208 ? -1.297 4.860 17.747 1.00 90.31 208 ALA A C 1
ATOM 1489 O O . ALA A 1 208 ? -0.287 4.560 17.125 1.00 90.31 208 ALA A O 1
ATOM 1490 N N . GLY A 1 209 ? -2.508 4.548 17.319 1.00 94.12 209 GLY A N 1
ATOM 1491 C CA . GLY A 1 209 ? -2.741 3.869 16.052 1.00 94.12 209 GLY A CA 1
ATOM 1492 C C . GLY A 1 209 ? -4.174 4.101 15.628 1.00 94.12 209 GLY A C 1
ATOM 1493 O O . GLY A 1 209 ? -5.052 4.173 16.487 1.00 94.12 209 GLY A O 1
ATOM 1494 N N . ILE A 1 210 ? -4.409 4.255 14.333 1.00 95.12 210 ILE A N 1
ATOM 1495 C CA . ILE A 1 210 ? -5.736 4.556 13.801 1.00 95.12 210 ILE A CA 1
ATOM 1496 C C . ILE A 1 210 ? -6.126 3.460 12.825 1.00 95.12 210 ILE A C 1
ATOM 1498 O O . ILE A 1 210 ? -5.368 3.129 11.917 1.00 95.12 210 ILE A O 1
ATOM 1502 N N . VAL A 1 211 ? -7.321 2.919 13.010 1.00 97.75 211 VAL A N 1
ATOM 1503 C CA . VAL A 1 211 ? -7.977 2.024 12.065 1.00 97.75 211 VAL A CA 1
ATOM 1504 C C . VAL A 1 211 ? -9.352 2.594 11.774 1.00 97.75 211 VAL A C 1
ATOM 1506 O O . VAL A 1 211 ? -10.129 2.824 12.700 1.00 97.75 211 VAL A O 1
ATOM 1509 N N . GLN A 1 212 ? -9.640 2.809 10.500 1.00 97.75 212 GLN A N 1
ATOM 1510 C CA . GLN A 1 212 ? -10.937 3.252 10.018 1.00 97.75 212 GLN A CA 1
ATOM 1511 C C . GLN A 1 212 ? -11.412 2.289 8.927 1.00 97.75 212 GLN A C 1
ATOM 1513 O O . GLN A 1 212 ? -10.627 1.985 8.038 1.00 97.75 212 GLN A O 1
ATOM 1518 N N . GLY A 1 213 ? -12.651 1.803 9.004 1.00 97.56 213 GLY A N 1
ATOM 1519 C CA . GLY A 1 213 ? -13.295 1.053 7.917 1.00 97.56 213 GLY A CA 1
ATOM 1520 C C . GLY A 1 213 ? -13.533 1.984 6.736 1.00 97.56 213 GLY A C 1
ATOM 1521 O O . GLY A 1 213 ? -12.648 2.199 5.920 1.00 97.56 213 GLY A O 1
ATOM 1522 N N . GLY A 1 214 ? -14.650 2.695 6.774 1.00 97.38 214 GLY A N 1
ATOM 1523 C CA . GLY A 1 214 ? -14.974 3.735 5.806 1.00 97.38 214 GLY A CA 1
ATOM 1524 C C . GLY A 1 214 ? -16.460 3.667 5.487 1.00 97.38 214 GLY A C 1
ATOM 1525 O O . GLY A 1 214 ? -17.251 3.383 6.388 1.00 97.38 214 GLY A O 1
ATOM 1526 N N . PRO A 1 215 ? -16.912 4.064 4.291 1.00 97.31 215 PRO A N 1
ATOM 1527 C CA . PRO A 1 215 ? -18.284 3.817 3.874 1.00 97.31 215 PRO A CA 1
ATOM 1528 C C . PRO A 1 215 ? -18.527 2.354 3.484 1.00 97.31 215 PRO A C 1
ATOM 1530 O O . PRO A 1 215 ? -18.010 1.891 2.480 1.00 97.31 215 PRO A O 1
ATOM 1533 N N . GLY A 1 216 ? -19.457 1.701 4.173 1.00 96.25 216 GLY A N 1
ATOM 1534 C CA . GLY A 1 216 ? -19.968 0.373 3.861 1.00 96.25 216 GLY A CA 1
ATOM 1535 C C . GLY A 1 216 ? -20.090 -0.497 5.111 1.00 96.25 216 GLY A C 1
ATOM 1536 O O . GLY A 1 216 ? -20.322 0.022 6.195 1.00 96.25 216 GLY A O 1
ATOM 1537 N N . ASN A 1 217 ? -20.099 -1.824 4.971 1.00 97.50 217 ASN A N 1
ATOM 1538 C CA . ASN A 1 217 ? -20.267 -2.731 6.125 1.00 97.50 217 ASN A CA 1
ATOM 1539 C C . ASN A 1 217 ? -18.946 -3.430 6.439 1.00 97.50 217 ASN A C 1
ATOM 1541 O O . ASN A 1 217 ? -18.712 -4.560 6.002 1.00 97.50 217 ASN A O 1
ATOM 1545 N N . ASP A 1 218 ? -18.119 -2.763 7.224 1.00 98.00 218 ASP A N 1
ATOM 1546 C CA . ASP A 1 218 ? -16.747 -3.190 7.449 1.00 98.00 218 ASP A CA 1
ATOM 1547 C C . ASP A 1 218 ? -16.638 -4.198 8.588 1.00 98.00 218 ASP A C 1
ATOM 1549 O O . ASP A 1 218 ? -17.440 -4.231 9.528 1.00 98.00 218 ASP A O 1
ATOM 1553 N N . THR A 1 219 ? -15.610 -5.037 8.530 1.00 97.88 219 THR A N 1
ATOM 1554 C CA . THR A 1 219 ? -15.253 -5.962 9.600 1.00 97.88 219 THR A CA 1
ATOM 1555 C C . THR A 1 219 ? -13.879 -5.634 10.161 1.00 97.88 219 THR A C 1
ATOM 1557 O O . THR A 1 219 ? -12.874 -5.816 9.482 1.00 97.88 219 THR A O 1
ATOM 1560 N N . VAL A 1 220 ? -13.811 -5.252 11.440 1.00 97.56 220 VAL A N 1
ATOM 1561 C CA . VAL A 1 220 ? -12.538 -4.978 12.130 1.00 97.56 220 VAL A CA 1
ATOM 1562 C C . VAL A 1 220 ? -12.291 -5.997 13.240 1.00 97.56 220 VAL A C 1
ATOM 1564 O O . VAL A 1 220 ? -13.025 -6.073 14.231 1.00 97.56 220 VAL A O 1
ATOM 1567 N N . ARG A 1 221 ? -11.244 -6.811 13.104 1.00 96.69 221 ARG A N 1
ATOM 1568 C CA . ARG A 1 221 ? -10.934 -7.899 14.050 1.00 96.69 221 ARG A CA 1
ATOM 1569 C C . ARG A 1 221 ? -9.439 -8.184 14.125 1.00 96.69 221 ARG A C 1
ATOM 1571 O O . ARG A 1 221 ? -8.645 -7.549 13.453 1.00 96.69 221 ARG A O 1
ATOM 1578 N N . GLY A 1 222 ? -9.034 -9.098 15.001 1.00 95.94 222 GLY A N 1
ATOM 1579 C CA . GLY A 1 222 ? -7.657 -9.576 15.023 1.00 95.94 222 GLY A CA 1
ATOM 1580 C C . GLY A 1 222 ? -7.420 -10.568 13.886 1.00 95.94 222 GLY A C 1
ATOM 1581 O O . GLY A 1 222 ? -8.351 -11.227 13.418 1.00 95.94 222 GLY A O 1
ATOM 1582 N N . GLN A 1 223 ? -6.162 -10.725 13.481 1.00 94.12 223 GLN A N 1
ATOM 1583 C CA . GLN A 1 223 ? -5.756 -11.703 12.465 1.00 94.12 223 GLN A CA 1
ATOM 1584 C C . GLN A 1 223 ? -6.328 -13.101 12.720 1.00 94.12 223 GLN A C 1
ATOM 1586 O O . GLN A 1 223 ? -6.392 -13.545 13.870 1.00 94.12 223 GLN A O 1
ATOM 1591 N N . ASN A 1 224 ? -6.680 -13.809 11.643 1.00 91.19 224 ASN A N 1
ATOM 1592 C CA . ASN A 1 224 ? -7.238 -15.166 11.693 1.00 91.19 224 ASN A CA 1
ATOM 1593 C C . ASN A 1 224 ? -8.524 -15.254 12.539 1.00 91.19 224 ASN A C 1
ATOM 1595 O O . ASN A 1 224 ? -8.671 -16.165 13.353 1.00 91.19 224 ASN A O 1
ATOM 1599 N N . ASP A 1 225 ? -9.422 -14.274 12.389 1.00 90.19 225 ASP A N 1
ATOM 1600 C CA . ASP A 1 225 ? -10.644 -14.135 13.195 1.00 90.19 225 ASP A CA 1
ATOM 1601 C C . ASP A 1 225 ? -10.380 -14.123 14.718 1.00 90.19 225 ASP A C 1
ATOM 1603 O O . ASP A 1 225 ? -11.161 -14.625 15.527 1.00 90.19 225 ASP A O 1
ATOM 1607 N N . SER A 1 226 ? -9.258 -13.557 15.159 1.00 93.88 226 SER A N 1
ATOM 1608 C CA . SER A 1 226 ? -8.958 -13.425 16.587 1.00 93.88 226 SER A CA 1
ATOM 1609 C C . SER A 1 226 ? -9.536 -12.136 17.178 1.00 93.88 226 SER A C 1
ATOM 1611 O O . SER A 1 226 ? -10.105 -11.285 16.495 1.00 93.88 226 SER A O 1
ATOM 1613 N N . LEU A 1 227 ? -9.441 -12.009 18.500 1.00 93.12 227 LEU A N 1
ATOM 1614 C CA . LEU A 1 227 ? -9.842 -10.801 19.212 1.00 93.12 227 LEU A CA 1
ATOM 1615 C C . LEU A 1 227 ? -8.786 -9.708 19.010 1.00 93.12 227 LEU A C 1
ATOM 1617 O O . LEU A 1 227 ? -7.653 -9.868 19.468 1.00 93.12 227 LEU A O 1
ATOM 1621 N N . LEU A 1 228 ? -9.160 -8.587 18.388 1.00 94.50 228 LEU A N 1
ATOM 1622 C CA . LEU A 1 228 ? -8.265 -7.442 18.233 1.00 94.50 228 LEU A CA 1
ATOM 1623 C C . LEU A 1 228 ? -7.972 -6.808 19.592 1.00 94.50 228 LEU A C 1
ATOM 1625 O O . LEU A 1 228 ? -8.892 -6.406 20.303 1.00 94.50 228 LEU A O 1
ATOM 1629 N N . VAL A 1 229 ? -6.698 -6.674 19.951 1.00 92.00 229 VAL A N 1
ATOM 1630 C CA . VAL A 1 229 ? -6.301 -5.953 21.163 1.00 92.00 229 VAL A CA 1
ATOM 1631 C C . VAL A 1 229 ? -6.062 -4.485 20.833 1.00 92.00 229 VAL A C 1
ATOM 1633 O O . VAL A 1 229 ? -5.162 -4.149 20.064 1.00 92.00 229 VAL A O 1
ATOM 1636 N N . ILE A 1 230 ? -6.852 -3.624 21.468 1.00 90.62 230 ILE A N 1
ATOM 1637 C CA . ILE A 1 230 ? -6.667 -2.176 21.457 1.00 90.62 230 ILE A CA 1
ATOM 1638 C C . ILE A 1 230 ? -5.894 -1.817 22.722 1.00 90.62 230 ILE A C 1
ATOM 1640 O O . ILE A 1 230 ? -6.375 -2.053 23.837 1.00 90.62 230 ILE A O 1
ATOM 1644 N N . GLY A 1 231 ? -4.677 -1.317 22.534 1.00 85.81 231 GLY A N 1
ATOM 1645 C CA . GLY A 1 231 ? -3.744 -1.035 23.611 1.00 85.81 231 GLY A CA 1
ATOM 1646 C C . GLY A 1 231 ? -4.116 0.176 24.476 1.00 85.81 231 GLY A C 1
ATOM 1647 O O . GLY A 1 231 ? -5.086 0.889 24.195 1.00 85.81 231 GLY A O 1
ATOM 1648 N N . PRO A 1 232 ? -3.342 0.407 25.554 1.00 81.69 232 PRO A N 1
ATOM 1649 C CA . PRO A 1 232 ? -3.551 1.517 26.487 1.00 81.69 232 PRO A CA 1
ATOM 1650 C C . PRO A 1 232 ? -3.172 2.892 25.908 1.00 81.69 232 PRO A C 1
ATOM 1652 O O . PRO A 1 232 ? -3.399 3.912 26.565 1.00 81.69 232 PRO A O 1
ATOM 1655 N N . GLY A 1 233 ? -2.570 2.933 24.716 1.00 83.25 233 GLY A N 1
ATOM 1656 C CA . GLY A 1 233 ? -2.256 4.162 23.999 1.00 83.25 233 GLY A CA 1
ATOM 1657 C C . GLY A 1 233 ? -3.493 4.896 23.465 1.00 83.25 233 GLY A C 1
ATOM 1658 O O . GLY A 1 233 ? -4.641 4.536 23.733 1.00 83.25 233 GLY A O 1
ATOM 1659 N N . TYR A 1 234 ? -3.261 5.938 22.669 1.00 85.88 234 TYR A N 1
ATOM 1660 C CA . TYR A 1 234 ? -4.271 6.683 21.917 1.00 85.88 234 TYR A CA 1
ATOM 1661 C C . TYR A 1 234 ? -4.705 5.940 20.649 1.00 85.88 234 TYR A C 1
ATOM 1663 O O . TYR A 1 234 ? -4.614 6.450 19.534 1.00 85.88 234 TYR A O 1
ATOM 1671 N N . ALA A 1 235 ? -5.130 4.691 20.813 1.00 90.94 235 ALA A N 1
ATOM 1672 C CA . ALA A 1 235 ? -5.652 3.891 19.717 1.00 90.94 235 ALA A CA 1
ATOM 1673 C C . ALA A 1 235 ? -7.068 4.340 19.332 1.00 90.94 235 ALA A C 1
ATOM 1675 O O . ALA A 1 235 ? -7.928 4.486 20.199 1.00 90.94 235 ALA A O 1
ATOM 1676 N N . GLN A 1 236 ? -7.341 4.501 18.044 1.00 93.69 236 GLN A N 1
ATOM 1677 C CA . GLN A 1 236 ? -8.668 4.792 17.517 1.00 93.69 236 GLN A CA 1
ATOM 1678 C C . GLN A 1 236 ? -9.069 3.685 16.553 1.00 93.69 236 GLN A C 1
ATOM 1680 O O . GLN A 1 236 ? -8.347 3.399 15.604 1.00 93.69 236 GLN A O 1
ATOM 1685 N N . VAL A 1 237 ? -10.209 3.053 16.813 1.00 95.69 237 VAL A N 1
ATOM 1686 C CA . VAL A 1 237 ? -10.810 2.077 15.904 1.00 95.69 237 VAL A CA 1
ATOM 1687 C C . VAL A 1 237 ? -12.221 2.537 15.584 1.00 95.69 237 VAL A C 1
ATOM 1689 O O . VAL A 1 237 ? -13.062 2.624 16.475 1.00 95.69 237 VAL A O 1
ATOM 1692 N N . ASP A 1 238 ? -12.477 2.844 14.324 1.00 96.06 238 ASP A N 1
ATOM 1693 C CA . ASP A 1 238 ? -13.771 3.307 13.847 1.00 96.06 238 ASP A CA 1
ATOM 1694 C C . ASP A 1 238 ? -14.230 2.427 12.683 1.00 96.06 238 ASP A C 1
ATOM 1696 O O . ASP A 1 238 ? -13.542 2.324 11.674 1.00 96.06 238 ASP A O 1
ATOM 1700 N N . GLY A 1 239 ? -15.388 1.782 12.814 1.00 94.50 239 GLY A N 1
ATOM 1701 C CA . GLY A 1 239 ? -15.963 1.016 11.710 1.00 94.50 239 GLY A CA 1
ATOM 1702 C C . GLY A 1 239 ? -16.387 1.884 10.521 1.00 94.50 239 GLY A C 1
ATOM 1703 O O . GLY A 1 239 ? -16.507 1.364 9.432 1.00 94.50 239 GLY A O 1
ATOM 1704 N N . GLY A 1 240 ? -16.594 3.192 10.696 1.00 95.81 240 GLY A N 1
ATOM 1705 C CA . GLY A 1 240 ? -17.063 4.078 9.631 1.00 95.81 240 GLY A CA 1
ATOM 1706 C C . GLY A 1 240 ? -18.582 4.047 9.409 1.00 95.81 240 GLY A C 1
ATOM 1707 O O . GLY A 1 240 ? -19.361 3.695 10.297 1.00 95.81 240 GLY A O 1
ATOM 1708 N N . LEU A 1 241 ? -19.033 4.502 8.241 1.00 94.69 241 LEU A N 1
ATOM 1709 C CA . LEU A 1 241 ? -20.453 4.647 7.916 1.00 94.69 241 LEU A CA 1
ATOM 1710 C C . LEU A 1 241 ? -21.039 3.331 7.408 1.00 94.69 241 LEU A C 1
ATOM 1712 O O . LEU A 1 241 ? -20.774 2.951 6.281 1.00 94.69 241 LEU A O 1
ATOM 1716 N N . GLY A 1 242 ? -21.957 2.736 8.165 1.00 93.06 242 GLY A N 1
ATOM 1717 C CA . GLY A 1 242 ? -22.730 1.571 7.736 1.00 93.06 242 GLY A CA 1
ATOM 1718 C C . GLY A 1 242 ? -22.929 0.581 8.875 1.00 93.06 242 GLY A C 1
ATOM 1719 O O . GLY A 1 242 ? -22.980 0.978 10.042 1.00 93.06 242 GLY A O 1
ATOM 1720 N N . THR A 1 243 ? -23.129 -0.698 8.551 1.00 95.12 243 THR A N 1
ATOM 1721 C CA . THR A 1 243 ? -23.376 -1.754 9.547 1.00 95.12 243 THR A CA 1
ATOM 1722 C C . THR A 1 243 ? -22.112 -2.573 9.773 1.00 95.12 243 THR A C 1
ATOM 1724 O O . THR A 1 243 ? -21.962 -3.657 9.217 1.00 95.12 243 THR A O 1
ATOM 1727 N N . ASN A 1 244 ? -21.212 -2.063 10.610 1.00 96.25 244 ASN A N 1
ATOM 1728 C CA . ASN A 1 244 ? -19.887 -2.662 10.786 1.00 96.25 244 ASN A CA 1
ATOM 1729 C C . ASN A 1 244 ? -19.856 -3.682 11.925 1.00 96.25 244 ASN A C 1
ATOM 1731 O O . ASN A 1 244 ? -20.479 -3.484 12.973 1.00 96.25 244 ASN A O 1
ATOM 1735 N N . ALA A 1 245 ? -19.073 -4.744 11.755 1.00 95.38 245 ALA A N 1
ATOM 1736 C CA . ALA A 1 245 ? -18.858 -5.790 12.744 1.00 95.38 245 ALA A CA 1
ATOM 1737 C C . ALA A 1 245 ? -17.449 -5.692 13.338 1.00 95.38 245 ALA A C 1
ATOM 1739 O O . ALA A 1 245 ? -16.459 -5.741 12.614 1.00 95.38 245 ALA A O 1
ATOM 1740 N N . CYS A 1 246 ? -17.330 -5.626 14.666 1.00 94.69 246 CYS A N 1
ATOM 1741 C CA . CYS A 1 246 ? -16.012 -5.553 15.300 1.00 94.69 246 CYS A CA 1
ATOM 1742 C C . CYS A 1 246 ? -15.808 -6.612 16.384 1.00 94.69 246 CYS A C 1
ATOM 1744 O O . CYS A 1 246 ? -16.616 -6.749 17.304 1.00 94.69 246 CYS A O 1
ATOM 1746 N N . LYS A 1 247 ? -14.678 -7.327 16.323 1.00 94.69 247 LYS A N 1
ATOM 1747 C CA . LYS A 1 247 ? -14.264 -8.328 17.321 1.00 94.69 247 LYS A CA 1
ATOM 1748 C C . LYS A 1 247 ? -13.024 -7.826 18.055 1.00 94.69 247 LYS A C 1
ATOM 1750 O O . LYS A 1 247 ? -11.896 -8.136 17.678 1.00 94.69 247 LYS A O 1
ATOM 1755 N N . LEU A 1 248 ? -13.237 -7.035 19.108 1.00 92.00 248 LEU A N 1
ATOM 1756 C CA . LEU A 1 248 ? -12.181 -6.282 19.793 1.00 92.00 248 LEU A CA 1
ATOM 1757 C C . LEU A 1 248 ? -12.235 -6.380 21.323 1.00 92.00 248 LEU A C 1
ATOM 1759 O O . LEU A 1 248 ? -13.281 -6.626 21.923 1.00 92.00 248 LEU A O 1
ATOM 1763 N N . ARG A 1 249 ? -11.080 -6.169 21.957 1.00 87.81 249 ARG A N 1
ATOM 1764 C CA . ARG A 1 249 ? -10.903 -5.988 23.398 1.00 87.81 249 ARG A CA 1
ATOM 1765 C C . ARG A 1 249 ? -10.211 -4.663 23.650 1.00 87.81 249 ARG A C 1
ATOM 1767 O O . ARG A 1 249 ? -9.066 -4.462 23.248 1.00 87.81 249 ARG A O 1
ATOM 1774 N N . HIS A 1 250 ? -10.905 -3.801 24.376 1.00 81.00 250 HIS A N 1
ATOM 1775 C CA . HIS A 1 250 ? -10.443 -2.468 24.726 1.00 81.00 250 HIS A CA 1
ATOM 1776 C C . HIS A 1 250 ? -9.731 -2.473 26.080 1.00 81.00 250 HIS A C 1
ATOM 1778 O O . HIS A 1 250 ? -10.341 -2.795 27.101 1.00 81.00 250 HIS A O 1
ATOM 1784 N N . PHE A 1 251 ? -8.436 -2.145 26.104 1.00 70.31 251 PHE A N 1
ATOM 1785 C CA . PHE A 1 251 ? -7.666 -2.044 27.344 1.00 70.31 251 PHE A CA 1
ATOM 1786 C C . PHE A 1 251 ? -7.778 -0.629 27.934 1.00 70.31 251 PHE A C 1
ATOM 1788 O O . PHE A 1 251 ? -6.843 0.165 27.891 1.00 70.31 251 PHE A O 1
ATOM 1795 N N . SER A 1 252 ? -8.950 -0.297 28.481 1.00 62.59 252 SER A N 1
ATOM 1796 C CA . SER A 1 252 ? -9.162 0.960 29.206 1.00 62.59 252 SER A CA 1
ATOM 1797 C C . SER A 1 252 ? -8.871 0.765 30.695 1.00 62.59 252 SER A C 1
ATOM 1799 O O . SER A 1 252 ? -9.746 0.365 31.463 1.00 62.59 252 SER A O 1
ATOM 1801 N N . THR A 1 253 ? -7.646 1.057 31.135 1.00 55.22 253 THR A N 1
ATOM 1802 C CA . THR A 1 253 ? -7.363 1.197 32.571 1.00 55.22 253 THR A CA 1
ATOM 1803 C C . THR A 1 253 ? -8.072 2.455 33.076 1.00 55.22 253 THR A C 1
ATOM 1805 O O . THR A 1 253 ? -7.836 3.541 32.548 1.00 55.22 253 THR A O 1
ATOM 1808 N N . GLY A 1 254 ? -8.982 2.302 34.040 1.00 57.75 254 GLY A N 1
ATOM 1809 C CA . GLY A 1 254 ? -9.838 3.378 34.551 1.00 57.75 254 GLY A CA 1
ATOM 1810 C C . GLY A 1 254 ? -9.102 4.672 34.938 1.00 57.75 254 GLY A C 1
ATOM 1811 O O . GLY A 1 254 ? -7.907 4.671 35.209 1.00 57.75 254 GLY A O 1
ATOM 1812 N N . GLU A 1 255 ? -9.879 5.761 34.947 1.00 56.09 255 GLU A N 1
ATOM 1813 C CA . GLU A 1 255 ? -9.545 7.198 35.077 1.00 56.09 255 GLU A CA 1
ATOM 1814 C C . GLU A 1 255 ? -9.053 7.930 33.817 1.00 56.09 255 GLU A C 1
ATOM 1816 O O . GLU A 1 255 ? -9.331 9.123 33.689 1.00 56.09 255 GLU A O 1
ATOM 1821 N N . ARG A 1 256 ? -8.418 7.269 32.836 1.00 55.53 256 ARG A N 1
ATOM 1822 C CA . ARG A 1 256 ? -8.066 7.911 31.548 1.00 55.53 256 ARG A CA 1
ATOM 1823 C C . ARG A 1 256 ? -8.302 6.978 30.363 1.00 55.53 256 ARG A C 1
ATOM 1825 O O . ARG A 1 256 ? -7.431 6.193 30.002 1.00 55.53 256 ARG A O 1
ATOM 1832 N N . VAL A 1 257 ? -9.458 7.123 29.717 1.00 61.69 257 VAL A N 1
ATOM 1833 C CA . VAL A 1 257 ? -9.729 6.509 28.409 1.00 61.69 257 VAL A CA 1
ATOM 1834 C C . VAL A 1 257 ? -8.868 7.233 27.370 1.00 61.69 257 VAL A C 1
ATOM 1836 O O . VAL A 1 257 ? -9.139 8.385 27.039 1.00 61.69 257 VAL A O 1
ATOM 1839 N N . ARG A 1 258 ? -7.778 6.602 26.920 1.00 76.44 258 ARG A N 1
ATOM 1840 C CA . ARG A 1 258 ? -6.904 7.153 25.866 1.00 76.44 258 ARG A CA 1
ATOM 1841 C C . ARG A 1 258 ? -7.286 6.645 24.483 1.00 76.44 258 ARG A C 1
ATOM 1843 O O . ARG A 1 258 ? -7.131 7.382 23.518 1.00 76.44 258 ARG A O 1
ATOM 1850 N N . SER A 1 259 ? -7.833 5.437 24.408 1.00 84.50 259 SER A N 1
ATOM 1851 C CA . SER A 1 259 ? -8.275 4.809 23.170 1.00 84.50 259 SER A CA 1
ATOM 1852 C C . SER A 1 259 ? -9.791 4.867 22.988 1.00 84.50 259 SER A C 1
ATOM 1854 O O . SER A 1 259 ? -10.540 4.820 23.964 1.00 84.50 259 SER A O 1
ATOM 1856 N N . SER A 1 260 ? -10.252 4.942 21.741 1.00 88.56 260 SER A N 1
ATOM 1857 C CA . SER A 1 260 ? -11.666 5.052 21.377 1.00 88.56 260 SER A CA 1
ATOM 1858 C C . SER A 1 260 ? -12.077 3.985 20.372 1.00 88.56 260 SER A C 1
ATOM 1860 O O . SER A 1 260 ? -11.329 3.670 19.447 1.00 88.56 260 SER A O 1
ATOM 1862 N N . VAL A 1 261 ? -13.299 3.481 20.536 1.00 91.44 261 VAL A N 1
ATOM 1863 C CA . VAL A 1 261 ? -13.964 2.597 19.577 1.00 91.44 261 VAL A CA 1
ATOM 1864 C C . VAL A 1 261 ? -15.278 3.242 19.154 1.00 91.44 261 VAL A C 1
ATOM 1866 O O . VAL A 1 261 ? -16.071 3.616 20.020 1.00 91.44 261 VAL A O 1
ATOM 1869 N N . ALA A 1 262 ? -15.510 3.368 17.851 1.00 93.06 262 ALA A N 1
ATOM 1870 C CA . ALA A 1 262 ? -16.714 3.964 17.278 1.00 93.06 262 ALA A CA 1
ATOM 1871 C C . ALA A 1 262 ? -17.265 3.118 16.121 1.00 93.06 262 ALA A C 1
ATOM 1873 O O . ALA A 1 262 ? -16.557 2.291 15.553 1.00 93.06 262 ALA A O 1
ATOM 1874 N N . ASN A 1 263 ? -18.559 3.296 15.832 1.00 93.50 263 ASN A N 1
ATOM 1875 C CA . ASN A 1 263 ? -19.288 2.653 14.729 1.00 93.50 263 ASN A CA 1
ATOM 1876 C C . ASN A 1 263 ? -19.039 1.146 14.580 1.00 93.50 263 ASN A C 1
ATOM 1878 O O . ASN A 1 263 ? -19.014 0.614 13.479 1.00 93.50 263 ASN A O 1
ATOM 1882 N N . CYS A 1 264 ? -18.873 0.461 15.706 1.00 88.25 264 CYS A N 1
ATOM 1883 C CA . CYS A 1 264 ? -18.617 -0.965 15.785 1.00 88.25 264 CYS A CA 1
ATOM 1884 C C . CYS A 1 264 ? -19.810 -1.639 16.455 1.00 88.25 264 CYS A C 1
ATOM 1886 O O . CYS A 1 264 ? -20.005 -1.479 17.665 1.00 88.25 264 CYS A O 1
ATOM 1888 N N . ALA A 1 265 ? -20.591 -2.425 15.710 1.00 82.56 265 ALA A N 1
ATOM 1889 C CA . ALA A 1 265 ? -21.505 -3.354 16.350 1.00 82.56 265 ALA A CA 1
ATOM 1890 C C . ALA A 1 265 ? -20.651 -4.447 16.999 1.00 82.56 265 ALA A C 1
ATOM 1892 O O . ALA A 1 265 ? -20.029 -5.273 16.326 1.00 82.56 265 ALA A O 1
ATOM 1893 N N . LEU A 1 266 ? -20.574 -4.423 18.329 1.00 64.31 266 LEU A N 1
ATOM 1894 C CA . LEU A 1 266 ? -20.039 -5.560 19.061 1.00 64.31 266 LEU A CA 1
ATOM 1895 C C . LEU A 1 266 ? -20.971 -6.746 18.781 1.00 64.31 266 LEU A C 1
ATOM 1897 O O . LEU A 1 266 ? -22.194 -6.558 18.833 1.00 64.31 266 LEU A O 1
ATOM 1901 N N . PRO A 1 267 ? -20.444 -7.953 18.490 1.00 55.91 267 PRO A N 1
ATOM 1902 C CA . PRO A 1 267 ? -21.283 -9.138 18.430 1.00 55.91 267 PRO A CA 1
ATOM 1903 C C . PRO A 1 267 ? -22.123 -9.174 19.709 1.00 55.91 267 PRO A C 1
ATOM 1905 O O . PRO A 1 267 ? -21.594 -8.813 20.771 1.00 55.91 267 PRO A O 1
ATOM 1908 N N . PRO A 1 268 ? -23.421 -9.532 19.622 1.00 43.19 268 PRO A N 1
ATOM 1909 C CA . PRO A 1 268 ? -24.299 -9.532 20.780 1.00 43.19 268 PRO A CA 1
ATOM 1910 C C . PRO A 1 268 ? -23.564 -10.255 21.891 1.00 43.19 268 PRO A C 1
ATOM 1912 O O . PRO A 1 268 ? -23.105 -11.380 21.677 1.00 43.19 268 PRO A O 1
ATOM 1915 N N . ALA A 1 269 ? -23.371 -9.566 23.022 1.00 43.19 269 ALA A N 1
ATOM 1916 C CA . ALA A 1 269 ? -22.726 -10.154 24.177 1.00 43.19 269 ALA A CA 1
ATOM 1917 C C . ALA A 1 269 ? -23.413 -11.497 24.379 1.00 43.19 269 ALA A C 1
ATOM 1919 O O . ALA A 1 269 ? -24.615 -11.532 24.655 1.00 43.19 269 ALA A O 1
ATOM 1920 N N . THR A 1 270 ? -22.686 -12.595 24.156 1.00 35.78 270 THR A N 1
ATOM 1921 C CA . THR A 1 270 ? -23.146 -13.894 24.616 1.00 35.78 270 THR A CA 1
ATOM 1922 C C . THR A 1 270 ? -23.387 -13.656 26.084 1.00 35.78 270 THR A C 1
ATOM 1924 O O . THR A 1 270 ? -22.439 -13.390 26.830 1.00 35.78 270 THR A O 1
ATOM 1927 N N . THR A 1 271 ? -24.665 -13.602 26.457 1.00 33.31 271 THR A N 1
ATOM 1928 C CA . THR A 1 271 ? -25.083 -13.493 27.842 1.00 33.31 271 THR A CA 1
ATOM 1929 C C . THR A 1 271 ? -24.237 -14.540 28.542 1.00 33.31 271 THR A C 1
ATOM 1931 O O . THR A 1 271 ? -24.226 -15.671 28.042 1.00 33.31 271 THR A O 1
ATOM 1934 N N . PRO A 1 272 ? -23.431 -14.194 29.566 1.00 38.62 272 PRO A N 1
ATOM 1935 C CA . PRO A 1 272 ? -22.707 -15.220 30.288 1.00 38.62 272 PRO A CA 1
ATOM 1936 C C . PRO A 1 272 ? -23.769 -16.237 30.647 1.00 38.62 272 PRO A C 1
ATOM 1938 O O . PRO A 1 272 ? -24.762 -15.874 31.287 1.00 38.62 272 PRO A O 1
ATOM 1941 N N . SER A 1 273 ? -23.634 -17.442 30.087 1.00 36.97 273 SER A N 1
ATOM 1942 C CA . SER A 1 273 ? -24.571 -18.517 30.326 1.00 36.97 273 SER A CA 1
ATOM 1943 C C . SER A 1 273 ? -24.778 -18.502 31.822 1.00 36.97 273 SER A C 1
ATOM 1945 O O . SER A 1 273 ? -23.810 -18.607 32.579 1.00 36.97 273 SER A O 1
ATOM 1947 N N . THR A 1 274 ? -26.010 -18.284 32.263 1.00 38.34 274 THR A N 1
ATOM 1948 C CA . THR A 1 274 ? -26.394 -18.556 33.635 1.00 38.34 274 THR A CA 1
ATOM 1949 C C . THR A 1 274 ? -26.339 -20.071 33.782 1.00 38.34 274 THR A C 1
ATOM 1951 O O . THR A 1 274 ? -27.348 -20.751 33.920 1.00 38.34 274 THR A O 1
ATOM 1954 N N . THR A 1 275 ? -25.129 -20.631 33.720 1.00 39.00 275 THR A N 1
ATOM 1955 C CA . THR A 1 275 ? -24.812 -21.869 34.390 1.00 39.00 275 THR A CA 1
ATOM 1956 C C . THR A 1 275 ? -25.088 -21.564 35.842 1.00 39.00 275 THR A C 1
ATOM 1958 O O . THR A 1 275 ? -24.294 -20.928 36.537 1.00 39.00 275 THR A O 1
ATOM 1961 N N . THR A 1 276 ? -26.287 -21.956 36.261 1.00 43.56 276 THR A N 1
ATOM 1962 C CA . THR A 1 276 ? -26.588 -22.289 37.639 1.00 43.56 276 THR A CA 1
ATOM 1963 C C . THR A 1 276 ? -25.328 -22.929 38.221 1.00 43.56 276 THR A C 1
ATOM 1965 O O . THR A 1 276 ? -24.812 -23.871 37.606 1.00 43.56 276 THR A O 1
ATOM 1968 N N . PRO A 1 277 ? -24.780 -22.408 39.332 1.00 44.41 277 PRO A N 1
ATOM 1969 C CA . PRO A 1 277 ? -23.676 -23.068 40.007 1.00 44.41 277 PRO A CA 1
ATOM 1970 C C . PRO A 1 277 ? -24.043 -24.546 40.162 1.00 44.41 277 PRO A C 1
ATOM 1972 O O . PRO A 1 277 ? -25.193 -24.820 40.533 1.00 44.41 277 PRO A O 1
ATOM 1975 N N . PRO A 1 278 ? -23.145 -25.500 39.853 1.00 44.16 278 PRO A N 1
ATOM 1976 C CA . PRO A 1 278 ? -23.423 -26.890 40.165 1.00 44.16 278 PRO A CA 1
ATOM 1977 C C . PRO A 1 278 ? -23.829 -26.942 41.635 1.00 44.16 278 PRO A C 1
ATOM 1979 O O . PRO A 1 278 ? -23.156 -26.353 42.488 1.00 44.16 278 PRO A O 1
ATOM 1982 N N . ALA A 1 279 ? -24.988 -27.550 41.894 1.00 47.53 279 ALA A N 1
ATOM 1983 C CA . ALA A 1 279 ? -25.519 -27.704 43.235 1.00 47.53 279 ALA A CA 1
ATOM 1984 C C . ALA A 1 279 ? -24.384 -28.176 44.147 1.00 47.53 279 ALA A C 1
ATOM 1986 O O . ALA A 1 279 ? -23.670 -29.121 43.800 1.00 47.53 279 ALA A O 1
ATOM 1987 N N . ALA A 1 280 ? -24.189 -27.471 45.264 1.00 47.53 280 ALA A N 1
ATOM 1988 C CA . ALA A 1 280 ? -23.206 -27.841 46.265 1.00 47.53 280 ALA A CA 1
ATOM 1989 C C . ALA A 1 280 ? -23.332 -29.344 46.530 1.00 47.53 280 ALA A C 1
ATOM 1991 O O . ALA A 1 280 ? -24.425 -29.828 46.839 1.00 47.53 280 ALA A O 1
ATOM 1992 N N . ALA A 1 281 ? -22.233 -30.075 46.337 1.00 45.97 281 ALA A N 1
ATOM 1993 C CA . ALA A 1 281 ? -22.187 -31.498 46.610 1.00 45.97 281 ALA A CA 1
ATOM 1994 C C . ALA A 1 281 ? -22.715 -31.729 48.031 1.00 45.97 281 ALA A C 1
ATOM 1996 O O . ALA A 1 281 ? -22.189 -31.163 48.993 1.00 45.97 281 ALA A O 1
ATOM 1997 N N . GLN A 1 282 ? -23.786 -32.518 48.149 1.00 49.81 282 GLN A N 1
ATOM 1998 C CA . GLN A 1 282 ? -24.263 -32.967 49.449 1.00 49.81 282 GLN A CA 1
ATOM 1999 C C . GLN A 1 282 ? -23.097 -33.653 50.172 1.00 49.81 282 GLN A C 1
ATOM 2001 O O . GLN A 1 282 ? -22.425 -34.494 49.564 1.00 49.81 282 GLN A O 1
ATOM 2006 N N . PRO A 1 283 ? -22.838 -33.322 51.448 1.00 51.00 283 PRO A N 1
ATOM 2007 C CA . PRO A 1 283 ? -21.879 -34.077 52.233 1.00 51.00 283 PRO A CA 1
ATOM 2008 C C . PRO A 1 283 ? -22.313 -35.553 52.274 1.00 51.00 283 PRO A C 1
ATOM 2010 O O . PRO A 1 283 ? -23.517 -35.836 52.308 1.00 51.00 283 PRO A O 1
ATOM 2013 N N . PRO A 1 284 ? -21.357 -36.498 52.234 1.00 47.38 284 PRO A N 1
ATOM 2014 C CA . PRO A 1 284 ? -21.668 -37.918 52.186 1.00 47.38 284 PRO A CA 1
ATOM 2015 C C . PRO A 1 284 ? -22.525 -38.321 53.387 1.00 47.38 284 PRO A C 1
ATOM 2017 O O . PRO A 1 284 ? -22.278 -37.901 54.519 1.00 47.38 284 PRO A O 1
ATOM 2020 N N . ALA A 1 285 ? -23.547 -39.135 53.117 1.00 50.03 285 ALA A N 1
ATOM 2021 C CA . ALA A 1 285 ? -24.409 -39.708 54.137 1.00 50.03 285 ALA A CA 1
ATOM 2022 C C . ALA A 1 285 ? -23.564 -40.454 55.182 1.00 50.03 285 ALA A C 1
ATOM 2024 O O . ALA A 1 285 ? -22.711 -41.274 54.835 1.00 50.03 285 ALA A O 1
ATOM 2025 N N . ALA A 1 286 ? -23.811 -40.157 56.458 1.00 51.75 286 ALA A N 1
ATOM 2026 C CA . ALA A 1 286 ? -23.200 -40.860 57.575 1.00 51.75 286 ALA A CA 1
ATOM 2027 C C . ALA A 1 286 ? -23.518 -42.362 57.481 1.00 51.75 286 ALA A C 1
ATOM 2029 O O . ALA A 1 286 ? -24.683 -42.755 57.398 1.00 51.75 286 ALA A O 1
ATOM 2030 N N . GLN A 1 287 ? -22.475 -43.193 57.487 1.00 53.53 287 GLN A N 1
ATOM 2031 C CA . GLN A 1 287 ? -22.619 -44.639 57.619 1.00 53.53 287 GLN A CA 1
ATOM 2032 C C . GLN A 1 287 ? -23.230 -44.975 58.993 1.00 53.53 287 GLN A C 1
ATOM 2034 O O . GLN A 1 287 ? -22.865 -44.337 59.986 1.00 53.53 287 GLN A O 1
ATOM 2039 N N . PRO A 1 288 ? -24.138 -45.964 59.091 1.00 47.06 288 PRO A N 1
ATOM 2040 C CA . PRO A 1 288 ? -24.623 -46.442 60.379 1.00 47.06 288 PRO A CA 1
ATOM 2041 C C . PRO A 1 288 ? -23.472 -47.042 61.192 1.00 47.06 288 PRO A C 1
ATOM 2043 O O . PRO A 1 288 ? -22.687 -47.832 60.671 1.00 47.06 288 PRO A O 1
ATOM 2046 N N . ALA A 1 289 ? -23.395 -46.666 62.467 1.00 55.44 289 ALA A N 1
ATOM 2047 C CA . ALA A 1 289 ? -22.436 -47.207 63.418 1.00 55.44 289 ALA A CA 1
ATOM 2048 C C . ALA A 1 289 ? -22.606 -48.728 63.582 1.00 55.44 289 ALA A C 1
ATOM 2050 O O . ALA A 1 289 ? -23.713 -49.224 63.802 1.00 55.44 289 ALA A O 1
ATOM 2051 N N . GLU A 1 290 ? -21.491 -49.446 63.498 1.00 58.78 290 GLU A N 1
ATOM 2052 C CA . GLU A 1 290 ? -21.380 -50.869 63.808 1.00 58.78 290 GLU A CA 1
ATOM 2053 C C . GLU A 1 290 ? -21.595 -51.095 65.322 1.00 58.78 290 GLU A C 1
ATOM 2055 O O . GLU A 1 290 ? -20.997 -50.377 66.131 1.00 58.78 290 GLU A O 1
ATOM 2060 N N . PRO A 1 291 ? -22.451 -52.043 65.756 1.00 49.22 291 PRO A N 1
ATOM 2061 C CA . PRO A 1 291 ? -22.638 -52.316 67.178 1.00 49.22 291 PRO A CA 1
ATOM 2062 C C . PRO A 1 291 ? -21.398 -52.968 67.796 1.00 49.22 291 PRO A C 1
ATOM 2064 O O . PRO A 1 291 ? -20.863 -53.943 67.273 1.00 49.22 291 PRO A O 1
ATOM 2067 N N . ALA A 1 292 ? -20.987 -52.449 68.953 1.00 56.72 292 ALA A N 1
ATOM 2068 C CA . ALA A 1 292 ? -19.890 -52.973 69.754 1.00 56.72 292 ALA A CA 1
ATOM 2069 C C . ALA A 1 292 ? -20.098 -54.451 70.137 1.00 56.72 292 ALA A C 1
ATOM 2071 O O . ALA A 1 292 ? -21.153 -54.835 70.647 1.00 56.72 292 ALA A O 1
ATOM 2072 N N . ALA A 1 293 ? -19.059 -55.264 69.931 1.00 61.81 293 ALA A N 1
ATOM 2073 C CA . ALA A 1 293 ? -18.991 -56.635 70.423 1.00 61.81 293 ALA A CA 1
ATOM 2074 C C . ALA A 1 293 ? -18.883 -56.664 71.966 1.00 61.81 293 ALA A C 1
ATOM 2076 O O . ALA A 1 293 ? -18.212 -55.802 72.545 1.00 61.81 293 ALA A O 1
ATOM 2077 N N . PRO A 1 294 ? -19.520 -57.634 72.651 1.00 60.19 294 PRO A N 1
ATOM 2078 C CA . PRO A 1 294 ? -19.453 -57.748 74.104 1.00 60.19 294 PRO A CA 1
ATOM 2079 C C . PRO A 1 294 ? -18.079 -58.263 74.577 1.00 60.19 294 PRO A C 1
ATOM 2081 O O . PRO A 1 294 ? -17.353 -58.889 73.801 1.00 60.19 294 PRO A O 1
ATOM 2084 N N . PRO A 1 295 ? -17.708 -58.008 75.847 1.00 50.84 295 PRO A N 1
ATOM 2085 C CA . PRO A 1 295 ? -16.400 -58.368 76.383 1.00 50.84 295 PRO A CA 1
ATOM 2086 C C . PRO A 1 295 ? -16.273 -59.884 76.572 1.00 50.84 295 PRO A C 1
ATOM 2088 O O . PRO A 1 295 ? -17.204 -60.538 77.039 1.00 50.84 295 PRO A O 1
ATOM 2091 N N . ALA A 1 296 ? -15.106 -60.432 76.233 1.00 49.06 296 ALA A N 1
ATOM 2092 C CA . ALA A 1 296 ? -14.741 -61.801 76.576 1.00 49.06 296 ALA A CA 1
ATOM 2093 C C . ALA A 1 296 ? -14.232 -61.854 78.027 1.00 49.06 296 ALA A C 1
ATOM 2095 O O . ALA A 1 296 ? -13.318 -61.114 78.396 1.00 49.06 296 ALA A O 1
ATOM 2096 N N . GLU A 1 297 ? -14.850 -62.714 78.836 1.00 45.91 297 GLU A N 1
ATOM 2097 C CA . GLU A 1 297 ? -14.381 -63.109 80.165 1.00 45.91 297 GLU A CA 1
ATOM 2098 C C . GLU A 1 297 ? -13.239 -64.139 80.066 1.00 45.91 297 GLU A C 1
ATOM 2100 O O . GLU A 1 297 ? -13.334 -65.083 79.280 1.00 45.91 297 GLU A O 1
ATOM 2105 N N . ASN A 1 298 ? -12.247 -63.956 80.954 1.00 45.31 298 ASN A N 1
ATOM 2106 C CA . ASN A 1 298 ? -11.131 -64.830 81.371 1.00 45.31 298 ASN A CA 1
ATOM 2107 C C . ASN A 1 298 ? -10.019 -65.180 80.371 1.00 45.31 298 ASN A C 1
ATOM 2109 O O . ASN A 1 298 ? -10.185 -66.115 79.560 1.00 45.31 298 ASN A O 1
#